Protein AF-A0A1Y3WXD3-F1 (afdb_monomer_lite)

Sequence (234 aa):
MGFSQEMSETRTSVAQLASWCLTVALHQEFGIGAGRLERLAKALRRIQEENVAAVLSQGTEAAARQREGWIQGKVEMDFPVPLLRAPRTRREKQLRMAGDEAAATAWQIYAAGVIQELRFGPDRLERLRQAGRDNYRQFNQWSSEDGLEVAMERLRRCVHAALQEEVRIVDERSSHYREDAAAMEQDLRAAQAMAHRIQASRVLAVPGISHTDAEKGEIFARCAAETANLWRHR

Foldseek 3Di:
DDLVVLLVVLLVVLLVLLLLLLLLLCCPVVVQAQVLVVQLVVQLVVLVLVLVCCCVPPNDVSSVVVLCVLLVPQEDLWQQADDPDDQDDPSSVSSNVSSRVSSSSSLSSSSSSCCVRVVDGSVVSVSSSVSSNVSSVVLVVCCVPVNNVRSVVVSVVSSCVRNVDDDPPPPPPDPVVVVVVVVVVVVVLVVVLVVLVVVLVVVCVPPPDHDDPVRNVVSVVVSVVVSCVVVVPD

pLDDT: mean 79.2, std 16.91, range [30.81, 98.62]

Secondary structure (DSSP, 8-state):
--HHHHHHHHHHHHHHHHHHHHHHHHHHHH---HHHHHHHHHHHHHHHHHHHHHHHHH-HHHHHHHHHHHHTTSS-S------SS---SHHHHHHHHHHHHHHHHHHHHHHHHHHHHH---HHHHHHHHHHHHHHHHHHHHHHHHT-HHHHHHHHHHHHHHHHT-------TT-THHHHHHHHHHHHHHHHHHHHHHHHHHHHHT-TT-PPPHHHHHHHHHHHHHHHHHTTS--

Radius of gyration: 19.93 Å; chains: 1; bounding box: 41×48×49 Å

Structure (mmCIF, N/CA/C/O backbone):
data_AF-A0A1Y3WXD3-F1
#
_entry.id   AF-A0A1Y3WXD3-F1
#
loop_
_atom_site.group_PDB
_atom_site.id
_atom_site.type_symbol
_atom_site.label_atom_id
_atom_site.label_alt_id
_atom_site.label_comp_id
_atom_site.label_asym_id
_atom_site.label_entity_id
_atom_site.label_seq_id
_atom_site.pdbx_PDB_ins_code
_atom_site.Cartn_x
_atom_site.Cartn_y
_atom_site.Cartn_z
_atom_site.occupancy
_atom_site.B_iso_or_equiv
_atom_site.auth_seq_id
_atom_site.auth_comp_id
_atom_site.auth_asym_id
_atom_site.auth_atom_id
_atom_site.pdbx_PDB_model_num
ATOM 1 N N . MET A 1 1 ? 20.037 10.650 8.612 1.00 59.19 1 MET A N 1
ATOM 2 C CA . MET A 1 1 ? 18.608 10.332 8.823 1.00 59.19 1 MET A CA 1
ATOM 3 C C . MET A 1 1 ? 18.475 9.504 10.090 1.00 59.19 1 MET A C 1
ATOM 5 O O . MET A 1 1 ? 19.307 8.629 10.310 1.00 59.19 1 MET A O 1
ATOM 9 N N . GLY A 1 2 ? 17.499 9.805 10.948 1.00 88.12 2 GLY A N 1
ATOM 10 C CA . GLY A 1 2 ? 17.241 9.017 12.160 1.00 88.12 2 GLY A CA 1
ATOM 11 C C . GLY A 1 2 ? 16.487 7.721 11.847 1.00 88.12 2 GLY A C 1
ATOM 12 O O . GLY A 1 2 ? 15.743 7.662 10.873 1.00 88.12 2 GLY A O 1
ATOM 13 N N . PHE A 1 3 ? 16.629 6.690 12.683 1.00 85.06 3 PHE A N 1
ATOM 14 C CA . PHE A 1 3 ? 15.970 5.394 12.455 1.00 85.06 3 PHE A CA 1
ATOM 15 C C . PHE A 1 3 ? 14.434 5.499 12.385 1.00 85.06 3 PHE A C 1
ATOM 17 O O . PHE A 1 3 ? 13.799 4.837 11.570 1.00 85.06 3 PHE A O 1
ATOM 24 N N . SER A 1 4 ? 13.823 6.389 13.174 1.00 80.69 4 SER A N 1
ATOM 25 C CA . SER A 1 4 ? 12.377 6.649 13.109 1.00 80.69 4 SER A CA 1
ATOM 26 C C . SER A 1 4 ? 11.930 7.229 11.766 1.00 80.69 4 SER A C 1
ATOM 28 O O . SER A 1 4 ? 10.866 6.865 11.269 1.00 80.69 4 SER A O 1
ATOM 30 N N . GLN A 1 5 ? 12.750 8.098 11.170 1.00 82.56 5 GLN A N 1
ATOM 31 C CA . GLN A 1 5 ? 12.488 8.668 9.851 1.00 82.56 5 GLN A CA 1
ATOM 32 C C . GLN A 1 5 ? 12.558 7.577 8.777 1.00 82.56 5 GLN A C 1
ATOM 34 O O . GLN A 1 5 ? 11.624 7.422 8.001 1.00 82.56 5 GLN A O 1
ATOM 39 N N . GLU A 1 6 ? 13.601 6.750 8.810 1.00 80.94 6 GLU A N 1
ATOM 40 C CA . GLU A 1 6 ? 13.773 5.629 7.880 1.00 80.94 6 GLU A CA 1
ATOM 41 C C . GLU A 1 6 ? 12.634 4.599 7.973 1.00 80.94 6 GLU A C 1
ATOM 43 O O . GLU A 1 6 ? 12.174 4.077 6.958 1.00 80.94 6 GLU A O 1
ATOM 48 N N . MET A 1 7 ? 12.128 4.313 9.179 1.00 79.81 7 MET A N 1
ATOM 49 C CA . MET A 1 7 ? 10.943 3.464 9.336 1.00 79.81 7 MET A CA 1
ATOM 50 C C . MET A 1 7 ? 9.705 4.093 8.689 1.00 79.81 7 MET A C 1
ATOM 52 O O . MET A 1 7 ? 8.913 3.381 8.078 1.00 79.81 7 MET A O 1
ATOM 56 N N . SER A 1 8 ? 9.513 5.407 8.831 1.00 76.44 8 SER A N 1
ATOM 57 C CA . SER A 1 8 ? 8.394 6.126 8.207 1.00 76.44 8 SER A CA 1
ATOM 58 C C . SER A 1 8 ? 8.483 6.097 6.677 1.00 76.44 8 SER A C 1
ATOM 60 O O . SER A 1 8 ? 7.502 5.790 5.995 1.00 76.44 8 SER A O 1
ATOM 62 N N . GLU A 1 9 ? 9.682 6.333 6.141 1.00 76.25 9 GLU A N 1
ATOM 63 C CA . GLU A 1 9 ? 9.980 6.226 4.710 1.00 76.25 9 GLU A CA 1
ATOM 64 C C . GLU A 1 9 ? 9.718 4.800 4.211 1.00 76.25 9 GLU A C 1
ATOM 66 O O . GLU A 1 9 ? 9.018 4.614 3.220 1.00 76.25 9 GLU A O 1
ATOM 71 N N . THR A 1 10 ? 10.161 3.781 4.954 1.00 79.56 10 THR A N 1
ATOM 72 C CA . THR A 1 10 ? 9.908 2.369 4.625 1.00 79.56 10 THR A CA 1
ATOM 73 C C . THR A 1 10 ? 8.415 2.059 4.570 1.00 79.56 10 THR A C 1
ATOM 75 O O . THR A 1 10 ? 7.955 1.469 3.595 1.00 79.56 10 THR A O 1
ATOM 78 N N . ARG A 1 11 ? 7.640 2.479 5.581 1.00 80.56 11 ARG A N 1
ATOM 79 C CA . ARG A 1 11 ? 6.180 2.285 5.594 1.00 80.56 11 ARG A CA 1
ATOM 80 C C . ARG A 1 11 ? 5.530 2.911 4.364 1.00 80.56 11 ARG A C 1
ATOM 82 O O . ARG A 1 11 ? 4.728 2.262 3.700 1.00 80.56 11 ARG A O 1
ATOM 89 N N . THR A 1 12 ? 5.905 4.149 4.052 1.00 76.81 12 THR A N 1
ATOM 90 C CA . THR A 1 12 ? 5.345 4.902 2.923 1.00 76.81 12 THR A CA 1
ATOM 91 C C . THR A 1 12 ? 5.676 4.229 1.593 1.00 76.81 12 THR A C 1
ATOM 93 O O . THR A 1 12 ? 4.767 3.935 0.816 1.00 76.81 12 THR A O 1
ATOM 96 N N . SER A 1 13 ? 6.951 3.914 1.357 1.00 76.50 13 SER A N 1
ATOM 97 C CA . SER A 1 13 ? 7.415 3.302 0.111 1.00 76.50 13 SER A CA 1
ATOM 98 C C . SER A 1 13 ? 6.802 1.922 -0.118 1.00 76.50 13 SER A C 1
ATOM 100 O O . SER A 1 13 ? 6.320 1.633 -1.211 1.00 76.50 13 SER A O 1
ATOM 102 N N . VAL A 1 14 ? 6.757 1.072 0.914 1.00 82.81 14 VAL A N 1
ATOM 103 C CA . VAL A 1 14 ? 6.178 -0.274 0.797 1.00 82.81 14 VAL A CA 1
ATOM 104 C C . VAL A 1 14 ? 4.665 -0.221 0.555 1.00 82.81 14 VAL A C 1
ATOM 106 O O . VAL A 1 14 ? 4.162 -0.947 -0.304 1.00 82.81 14 VAL A O 1
ATOM 109 N N . ALA A 1 15 ? 3.934 0.654 1.253 1.00 82.50 15 ALA A N 1
ATOM 110 C CA . ALA A 1 15 ? 2.494 0.819 1.043 1.00 82.50 15 ALA A CA 1
ATOM 111 C C . ALA A 1 15 ? 2.160 1.309 -0.379 1.00 82.50 15 ALA A C 1
ATOM 113 O O . ALA A 1 15 ? 1.232 0.795 -1.013 1.00 82.50 15 ALA A O 1
ATOM 114 N N . GLN A 1 16 ? 2.924 2.276 -0.900 1.00 82.69 16 GLN A N 1
ATOM 115 C CA . GLN A 1 16 ? 2.757 2.782 -2.267 1.00 82.69 16 GLN A CA 1
ATOM 116 C C . GLN A 1 16 ? 3.049 1.699 -3.303 1.00 82.69 16 GLN A C 1
ATOM 118 O O . GLN A 1 16 ? 2.229 1.458 -4.190 1.00 82.69 16 GLN A O 1
ATOM 123 N N . LEU A 1 17 ? 4.167 0.988 -3.146 1.00 83.25 17 LEU A N 1
ATOM 124 C CA . LEU A 1 17 ? 4.558 -0.080 -4.057 1.00 83.25 17 LEU A CA 1
ATOM 125 C C . LEU A 1 17 ? 3.524 -1.213 -4.089 1.00 83.25 17 LEU A C 1
ATOM 127 O O . LEU A 1 17 ? 3.127 -1.649 -5.170 1.00 83.25 17 LEU A O 1
ATOM 131 N N . ALA A 1 18 ? 3.016 -1.636 -2.927 1.00 86.62 18 ALA A N 1
ATOM 132 C CA . ALA A 1 18 ? 1.921 -2.601 -2.852 1.00 86.62 18 ALA A CA 1
ATOM 133 C C . ALA A 1 18 ? 0.667 -2.098 -3.594 1.00 86.62 18 ALA A C 1
ATOM 135 O O . ALA A 1 18 ? 0.084 -2.832 -4.392 1.00 86.62 18 ALA A O 1
ATOM 136 N N . SER A 1 19 ? 0.292 -0.829 -3.408 1.00 88.62 19 SER A N 1
ATOM 137 C CA . SER A 1 19 ? -0.871 -0.218 -4.071 1.00 88.62 19 SER A CA 1
ATOM 138 C C . SER A 1 19 ? -0.724 -0.146 -5.597 1.00 88.62 19 SER A C 1
ATOM 140 O O . SER A 1 19 ? -1.689 -0.397 -6.327 1.00 88.62 19 SER A O 1
ATOM 142 N N . TRP A 1 20 ? 0.475 0.147 -6.108 1.00 85.50 20 TRP A N 1
ATOM 143 C CA . TRP A 1 20 ? 0.750 0.124 -7.548 1.00 85.50 20 TRP A CA 1
ATOM 144 C C . TRP A 1 20 ? 0.704 -1.293 -8.107 1.00 85.50 20 TRP A C 1
ATOM 146 O O . TRP A 1 20 ? 0.047 -1.519 -9.120 1.00 85.50 20 TRP A O 1
ATOM 156 N N . CYS A 1 21 ? 1.307 -2.263 -7.416 1.00 89.56 21 CYS A N 1
ATOM 157 C CA . CYS A 1 21 ? 1.257 -3.668 -7.815 1.00 89.56 21 CYS A CA 1
ATOM 158 C C . CYS A 1 21 ? -0.187 -4.194 -7.896 1.00 89.56 21 CYS A C 1
ATOM 160 O O . CYS A 1 21 ? -0.529 -4.915 -8.835 1.00 89.56 21 CYS A O 1
ATOM 162 N N . LEU A 1 22 ? -1.047 -3.792 -6.956 1.00 92.38 22 LEU A N 1
ATOM 163 C CA . LEU A 1 22 ? -2.478 -4.113 -6.954 1.00 92.38 22 LEU A CA 1
ATOM 164 C C . LEU A 1 22 ? -3.237 -3.433 -8.101 1.00 92.38 22 LEU A C 1
ATOM 166 O O . LEU A 1 22 ? -4.091 -4.053 -8.730 1.00 92.38 22 LEU A O 1
ATOM 170 N N . THR A 1 23 ? -2.898 -2.183 -8.417 1.00 87.06 23 THR A N 1
ATOM 171 C CA . THR A 1 23 ? -3.486 -1.450 -9.552 1.00 87.06 23 THR A CA 1
ATOM 172 C C . THR A 1 23 ? -3.143 -2.104 -10.885 1.00 87.06 23 THR A C 1
ATOM 174 O O . THR A 1 23 ? -4.024 -2.312 -11.718 1.00 87.06 23 THR A O 1
ATOM 177 N N . VAL A 1 24 ? -1.879 -2.494 -11.061 1.00 83.19 24 VAL A N 1
ATOM 178 C CA . VAL A 1 24 ? -1.429 -3.240 -12.241 1.00 83.19 24 VAL A CA 1
ATOM 179 C C . VAL A 1 24 ? -2.154 -4.585 -12.332 1.00 83.19 24 VAL A C 1
ATOM 181 O O . VAL A 1 24 ? -2.669 -4.923 -13.396 1.00 83.19 24 VAL A O 1
ATOM 184 N N . ALA A 1 25 ? -2.286 -5.307 -11.214 1.00 91.38 25 ALA A N 1
ATOM 185 C CA . ALA A 1 25 ? -2.997 -6.583 -11.170 1.00 91.38 25 ALA A CA 1
ATOM 186 C C . ALA A 1 25 ? -4.481 -6.439 -11.542 1.00 91.38 25 ALA A C 1
ATOM 188 O O . ALA A 1 25 ? -4.996 -7.233 -12.324 1.00 91.38 25 ALA A O 1
ATOM 189 N N . LEU A 1 26 ? -5.178 -5.407 -11.049 1.00 85.00 26 LEU A N 1
ATOM 190 C CA . LEU A 1 26 ? -6.562 -5.136 -11.451 1.00 85.00 26 LEU A CA 1
ATOM 191 C C . LEU A 1 26 ? -6.700 -4.978 -12.966 1.00 85.00 26 LEU A C 1
ATOM 193 O O . LEU A 1 26 ? -7.660 -5.474 -13.556 1.00 85.00 26 LEU A O 1
ATOM 197 N N . HIS A 1 27 ? -5.758 -4.290 -13.597 1.00 84.50 27 HIS A N 1
ATOM 198 C CA . HIS A 1 27 ? -5.798 -4.102 -15.034 1.00 84.50 27 HIS A CA 1
ATOM 199 C C . HIS A 1 27 ? -5.482 -5.393 -15.796 1.00 84.50 27 HIS A C 1
ATOM 201 O O . HIS A 1 27 ? -6.286 -5.818 -16.622 1.00 84.50 27 HIS A O 1
ATOM 207 N N . GLN A 1 28 ? -4.353 -6.033 -15.491 1.00 82.62 28 GLN A N 1
ATOM 208 C CA . GLN A 1 28 ? -3.848 -7.182 -16.245 1.00 82.62 28 GLN A CA 1
ATOM 209 C C . GLN A 1 28 ? -4.701 -8.442 -16.053 1.00 82.62 28 GLN A C 1
ATOM 211 O O . GLN A 1 28 ? -5.042 -9.099 -17.031 1.00 82.62 28 GLN A O 1
ATOM 216 N N . GLU A 1 29 ? -5.104 -8.749 -14.818 1.00 87.25 29 GLU A N 1
ATOM 217 C CA . GLU A 1 29 ? -5.829 -9.991 -14.502 1.00 87.25 29 GLU A CA 1
ATOM 218 C C . GLU A 1 29 ? -7.344 -9.868 -14.673 1.00 87.25 29 GLU A C 1
ATOM 220 O O . GLU A 1 29 ? -8.042 -10.854 -14.914 1.00 87.25 29 GLU A O 1
ATOM 225 N N . PHE A 1 30 ? -7.894 -8.662 -14.506 1.00 82.50 30 PHE A N 1
ATOM 226 C CA . PHE A 1 30 ? -9.346 -8.462 -14.473 1.00 82.50 30 PHE A CA 1
ATOM 227 C C . PHE A 1 30 ? -9.863 -7.491 -15.536 1.00 82.50 30 PHE A C 1
ATOM 229 O O . PHE A 1 30 ? -11.070 -7.225 -15.560 1.00 82.50 30 PHE A O 1
ATOM 236 N N . GLY A 1 31 ? -8.989 -6.951 -16.390 1.00 81.94 31 GLY A N 1
ATOM 237 C CA . GLY A 1 31 ? -9.364 -6.032 -17.465 1.00 81.94 31 GLY A CA 1
ATOM 238 C C . GLY A 1 31 ? -10.014 -4.745 -16.954 1.00 81.94 31 GLY A C 1
ATOM 239 O O . GLY A 1 31 ? -10.888 -4.181 -17.616 1.00 81.94 31 GLY A O 1
ATOM 240 N N . ILE A 1 32 ? -9.675 -4.295 -15.739 1.00 80.25 32 ILE A N 1
ATOM 241 C CA . ILE A 1 32 ? -10.245 -3.062 -15.191 1.00 80.25 32 ILE A CA 1
ATOM 242 C C . ILE A 1 32 ? -9.618 -1.871 -15.924 1.00 80.25 32 ILE A C 1
ATOM 244 O O . ILE A 1 32 ? -8.429 -1.596 -15.788 1.00 80.25 32 ILE A O 1
ATOM 248 N N . GLY A 1 33 ? -10.429 -1.180 -16.726 1.00 73.62 33 GLY A N 1
ATOM 249 C CA . GLY A 1 33 ? -10.000 -0.002 -17.483 1.00 73.62 33 GLY A CA 1
ATOM 250 C C . GLY A 1 33 ? -9.945 1.290 -16.659 1.00 73.62 33 GLY A C 1
ATOM 251 O O . GLY A 1 33 ? -10.523 1.383 -15.569 1.00 73.62 33 GLY A O 1
ATOM 252 N N . ALA A 1 34 ? -9.316 2.309 -17.245 1.00 76.56 34 ALA A N 1
ATOM 253 C CA . ALA A 1 34 ? -9.019 3.616 -16.656 1.00 76.56 34 ALA A CA 1
ATOM 254 C C . ALA A 1 34 ? -10.181 4.246 -15.875 1.00 76.56 34 ALA A C 1
ATOM 256 O O . ALA A 1 34 ? -10.056 4.509 -14.683 1.00 76.56 34 ALA A O 1
ATOM 257 N N . GLY A 1 35 ? -11.358 4.405 -16.491 1.00 77.56 35 GLY A N 1
ATOM 258 C CA . GLY A 1 35 ? -12.495 5.054 -15.826 1.00 77.56 35 GLY A CA 1
ATOM 259 C C . GLY A 1 35 ? -13.004 4.311 -14.581 1.00 77.56 35 GLY A C 1
ATOM 260 O O . GLY A 1 35 ? -13.564 4.923 -13.671 1.00 77.56 35 GLY A O 1
ATOM 261 N N . ARG A 1 36 ? -12.815 2.985 -14.502 1.00 79.06 36 ARG A N 1
ATOM 262 C CA . ARG A 1 36 ? -13.129 2.200 -13.293 1.00 79.06 36 ARG A CA 1
ATOM 263 C C . ARG A 1 36 ? -12.024 2.319 -12.247 1.00 79.06 36 ARG A C 1
ATOM 265 O O . ARG A 1 36 ? -12.347 2.409 -11.066 1.00 79.06 36 ARG A O 1
ATOM 272 N N . LEU A 1 37 ? -10.760 2.351 -12.670 1.00 81.19 37 LEU A N 1
ATOM 273 C CA . LEU A 1 37 ? -9.622 2.604 -11.783 1.00 81.19 37 LEU A CA 1
ATOM 274 C C . LEU A 1 37 ? -9.674 4.011 -11.180 1.00 81.19 37 LEU A C 1
ATOM 276 O O . LEU A 1 37 ? -9.365 4.171 -10.007 1.00 81.19 37 LEU A O 1
ATOM 280 N N . GLU A 1 38 ? -10.149 5.015 -11.917 1.00 82.38 38 GLU A N 1
ATOM 281 C CA . GLU A 1 38 ? -10.311 6.379 -11.405 1.00 82.38 38 GLU A CA 1
ATOM 282 C C . GLU A 1 38 ? -11.394 6.458 -10.316 1.00 82.38 38 GLU A C 1
ATOM 284 O O . GLU A 1 38 ? -11.204 7.095 -9.275 1.00 82.38 38 GLU A O 1
ATOM 289 N N . ARG A 1 39 ? -12.530 5.769 -10.512 1.00 81.25 39 ARG A N 1
ATOM 290 C CA . ARG A 1 39 ? -13.566 5.644 -9.471 1.00 81.25 39 ARG A CA 1
ATOM 291 C C . ARG A 1 39 ? -13.046 4.897 -8.250 1.00 81.25 39 ARG A C 1
ATOM 293 O O . ARG A 1 39 ? -13.255 5.357 -7.130 1.00 81.25 39 ARG A O 1
ATOM 300 N N . LEU A 1 40 ? -12.303 3.812 -8.469 1.00 85.38 40 LEU A N 1
ATOM 301 C CA . LEU A 1 40 ? -11.626 3.104 -7.391 1.00 85.38 40 LEU A CA 1
ATOM 302 C C . LEU A 1 40 ? -10.658 4.031 -6.648 1.00 85.38 40 LEU A C 1
ATOM 304 O O . LEU A 1 40 ? -10.729 4.099 -5.431 1.00 85.38 40 LEU A O 1
ATOM 308 N N . ALA A 1 41 ? -9.825 4.809 -7.339 1.00 83.25 41 ALA A N 1
ATOM 309 C CA . ALA A 1 41 ? -8.897 5.748 -6.711 1.00 83.25 41 ALA A CA 1
ATOM 310 C C . ALA A 1 41 ? -9.621 6.791 -5.840 1.00 83.25 41 ALA A C 1
ATOM 312 O O . ALA A 1 41 ? -9.156 7.109 -4.744 1.00 83.25 41 ALA A O 1
ATOM 313 N N . LYS A 1 42 ? -10.788 7.288 -6.277 1.00 84.19 42 LYS A N 1
ATOM 314 C CA . LYS A 1 42 ? -11.646 8.170 -5.463 1.00 84.19 42 LYS A CA 1
ATOM 315 C C . LYS A 1 42 ? -12.145 7.463 -4.198 1.00 84.19 42 LYS A C 1
ATOM 317 O O . LYS A 1 42 ? -12.065 8.045 -3.118 1.00 84.19 42 LYS A O 1
ATOM 322 N N . ALA A 1 43 ? -12.602 6.217 -4.308 1.00 89.31 43 ALA A N 1
ATOM 323 C CA . ALA A 1 43 ? -13.029 5.435 -3.148 1.00 89.31 43 ALA A CA 1
ATOM 324 C C . ALA A 1 43 ? -11.870 5.106 -2.198 1.00 89.31 43 ALA A C 1
ATOM 326 O O . ALA A 1 43 ? -12.025 5.243 -0.990 1.00 89.31 43 ALA A O 1
ATOM 327 N N . LEU A 1 44 ? -10.697 4.747 -2.725 1.00 89.75 44 LEU A N 1
ATOM 328 C CA . LEU A 1 44 ? -9.497 4.484 -1.930 1.00 89.75 44 LEU A CA 1
ATOM 329 C C . LEU A 1 44 ? -9.073 5.716 -1.131 1.00 89.75 44 LEU A C 1
ATOM 331 O O . LEU A 1 44 ? -8.750 5.577 0.043 1.00 89.75 44 LEU A O 1
ATOM 335 N N . ARG A 1 45 ? -9.141 6.920 -1.719 1.00 88.69 45 ARG A N 1
ATOM 336 C CA . ARG A 1 45 ? -8.892 8.171 -0.984 1.00 88.69 45 ARG A CA 1
ATOM 337 C C . ARG A 1 45 ? -9.871 8.358 0.172 1.00 88.69 45 ARG A C 1
ATOM 339 O O . ARG A 1 45 ? -9.428 8.578 1.293 1.00 88.69 45 ARG A O 1
ATOM 346 N N . ARG A 1 46 ? -11.177 8.186 -0.068 1.00 94.31 46 ARG A N 1
ATOM 347 C CA . ARG A 1 46 ? -12.200 8.272 0.990 1.00 94.31 46 ARG A CA 1
ATOM 348 C C . ARG A 1 46 ? -11.937 7.268 2.120 1.00 94.31 46 ARG A C 1
ATOM 350 O O . ARG A 1 46 ? -11.918 7.644 3.285 1.00 94.31 46 ARG A O 1
ATOM 357 N N . ILE A 1 47 ? -11.697 6.003 1.781 1.00 92.31 47 ILE A N 1
ATOM 358 C CA . ILE A 1 47 ? -11.451 4.933 2.760 1.00 92.31 47 ILE A CA 1
ATOM 359 C C . ILE A 1 47 ? -10.147 5.189 3.533 1.00 92.31 47 ILE A C 1
ATOM 361 O O . ILE A 1 47 ? -10.092 4.984 4.744 1.00 92.31 47 ILE A O 1
ATOM 365 N N . GLN A 1 48 ? -9.103 5.685 2.864 1.00 90.75 48 GLN A N 1
ATOM 366 C CA . GLN A 1 48 ? -7.857 6.090 3.512 1.00 90.75 48 GLN A CA 1
ATOM 367 C C . GLN A 1 48 ? -8.088 7.232 4.508 1.00 90.75 48 GLN A C 1
ATOM 369 O O . GLN A 1 48 ? -7.573 7.171 5.623 1.00 90.75 48 GLN A O 1
ATOM 374 N N . GLU A 1 49 ? -8.862 8.254 4.137 1.00 90.81 49 GLU A N 1
ATOM 375 C CA . GLU A 1 49 ? -9.222 9.365 5.026 1.00 90.81 49 GLU A CA 1
ATOM 376 C C . GLU A 1 49 ? -10.015 8.883 6.246 1.00 90.81 49 GLU A C 1
ATOM 378 O O . GLU A 1 49 ? -9.727 9.306 7.366 1.00 90.81 49 GLU A O 1
ATOM 383 N N . GLU A 1 50 ? -10.970 7.969 6.055 1.00 90.12 50 GLU A N 1
ATOM 384 C CA . GLU A 1 50 ? -11.722 7.340 7.147 1.00 90.12 50 GLU A CA 1
ATOM 385 C C . GLU A 1 50 ? -10.804 6.538 8.080 1.00 90.12 50 GLU A C 1
ATOM 387 O O . GLU A 1 50 ? -10.889 6.687 9.299 1.00 90.12 50 GLU A O 1
ATOM 392 N N . ASN A 1 51 ? -9.878 5.750 7.523 1.00 89.62 51 ASN A N 1
ATOM 393 C CA . ASN A 1 51 ? -8.913 4.973 8.300 1.00 89.62 51 ASN A CA 1
ATOM 394 C C . ASN A 1 51 ? -7.971 5.883 9.103 1.00 89.62 51 ASN A C 1
ATOM 396 O O . ASN A 1 51 ? -7.742 5.648 10.288 1.00 89.62 51 ASN A O 1
ATOM 400 N N . VAL A 1 52 ? -7.434 6.938 8.483 1.00 85.62 52 VAL A N 1
ATOM 401 C CA . VAL A 1 52 ? -6.569 7.915 9.166 1.00 85.62 52 VAL A CA 1
ATOM 402 C C . VAL A 1 52 ? -7.339 8.633 10.271 1.00 85.62 52 VAL A C 1
ATOM 404 O O . VAL A 1 52 ? -6.823 8.778 11.379 1.00 85.62 52 VAL A O 1
ATOM 407 N N . ALA A 1 53 ? -8.587 9.030 10.015 1.00 85.38 53 ALA A N 1
ATOM 408 C CA . ALA A 1 53 ? -9.435 9.639 11.032 1.00 85.38 53 ALA A CA 1
ATOM 409 C C . ALA A 1 53 ? -9.668 8.694 12.222 1.00 85.38 53 ALA A C 1
ATOM 411 O O . ALA A 1 53 ? -9.587 9.137 13.368 1.00 85.38 53 ALA A O 1
ATOM 412 N N . ALA A 1 54 ? -9.899 7.400 11.983 1.00 83.38 54 ALA A N 1
ATOM 413 C CA . ALA A 1 54 ? -10.042 6.411 13.050 1.00 83.38 54 ALA A CA 1
ATOM 414 C C . ALA A 1 54 ? -8.746 6.222 13.850 1.00 83.38 54 ALA A C 1
ATOM 416 O O . ALA A 1 54 ? -8.795 6.223 15.078 1.00 83.38 54 ALA A O 1
ATOM 417 N N . VAL A 1 55 ? -7.585 6.159 13.185 1.00 84.19 55 VAL A N 1
ATOM 418 C CA . VAL A 1 55 ? -6.282 6.090 13.871 1.00 84.19 55 V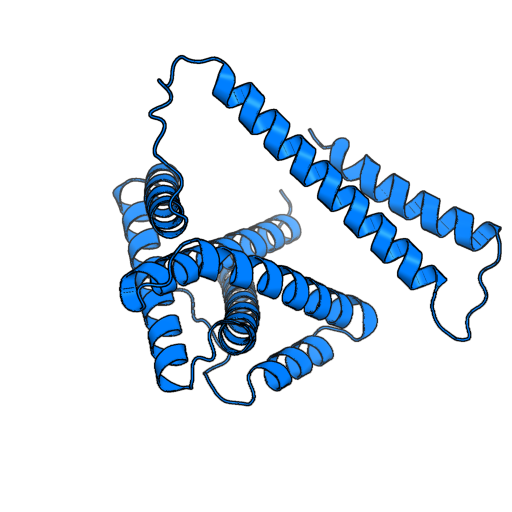AL A CA 1
ATOM 419 C C . VAL A 1 55 ? -6.088 7.290 14.800 1.00 84.19 55 VAL A C 1
ATOM 421 O O . VAL A 1 55 ? -5.708 7.110 15.954 1.00 84.19 55 VAL A O 1
ATOM 424 N N . LEU A 1 56 ? -6.371 8.503 14.318 1.00 84.56 56 LEU A N 1
ATOM 425 C CA . LEU A 1 56 ? -6.150 9.736 15.079 1.00 84.56 56 LEU A CA 1
ATOM 426 C C . LEU A 1 56 ? -7.165 9.950 16.209 1.00 84.56 56 LEU A C 1
ATOM 428 O O . LEU A 1 56 ? -6.813 10.527 17.233 1.00 84.56 56 LEU A O 1
ATOM 432 N N . SER A 1 57 ? -8.416 9.520 16.026 1.00 83.94 57 SER A N 1
ATOM 433 C CA . SER A 1 57 ? -9.493 9.760 16.999 1.00 83.94 57 SER A CA 1
ATOM 434 C C . SER A 1 57 ? -9.682 8.630 18.010 1.00 83.94 57 SER A C 1
ATOM 436 O O . SER A 1 57 ? -10.074 8.894 19.142 1.00 83.94 57 SER A O 1
ATOM 438 N N . GLN A 1 58 ? -9.432 7.381 17.611 1.00 85.38 58 GLN A N 1
ATOM 439 C CA . GLN A 1 58 ? -9.778 6.182 18.385 1.00 85.38 58 GLN A CA 1
ATOM 440 C C . GLN A 1 58 ? -8.608 5.193 18.534 1.00 85.38 58 GLN A C 1
ATOM 442 O O . GLN A 1 58 ? -8.737 4.193 19.239 1.00 85.38 58 GLN A O 1
ATOM 447 N N . GLY A 1 59 ? -7.466 5.454 17.891 1.00 87.00 59 GLY A N 1
ATOM 448 C CA . GLY A 1 59 ? -6.274 4.611 17.958 1.00 87.00 59 GLY A CA 1
ATOM 449 C C . GLY A 1 59 ? -6.205 3.519 16.884 1.00 87.00 59 GLY A C 1
ATOM 450 O O . GLY A 1 59 ? -7.134 3.281 16.108 1.00 87.00 59 GLY A O 1
ATOM 451 N N . THR A 1 60 ? -5.059 2.837 16.828 1.00 88.81 60 THR A N 1
ATOM 452 C CA . THR A 1 60 ? -4.735 1.853 15.781 1.00 88.81 60 THR A CA 1
ATOM 453 C C . THR A 1 60 ? -5.618 0.605 15.818 1.00 88.81 60 THR A C 1
ATOM 455 O O . THR A 1 60 ? -5.984 0.096 14.759 1.00 88.81 60 THR A O 1
ATOM 458 N N . GLU A 1 61 ? -6.018 0.140 17.004 1.00 94.06 61 GLU A N 1
ATOM 459 C CA . GLU A 1 61 ? -6.913 -1.016 17.161 1.00 94.06 61 GLU A CA 1
ATOM 460 C C . GLU A 1 61 ? -8.322 -0.740 16.626 1.00 94.06 61 GLU A C 1
ATOM 462 O O . GLU A 1 61 ? -8.928 -1.593 15.979 1.00 94.06 61 GLU A O 1
ATOM 467 N N . ALA A 1 62 ? -8.851 0.465 16.859 1.00 89.50 62 ALA A N 1
ATOM 468 C CA . ALA A 1 62 ? -10.154 0.860 16.337 1.00 89.50 62 ALA A CA 1
ATOM 469 C C . ALA A 1 62 ? -10.137 0.935 14.805 1.00 89.50 62 ALA A C 1
ATOM 471 O O . ALA A 1 62 ? -11.042 0.412 14.156 1.00 89.50 62 ALA A O 1
ATOM 472 N N . ALA A 1 63 ? -9.070 1.494 14.226 1.00 92.88 63 ALA A N 1
ATOM 473 C CA . ALA A 1 63 ? -8.872 1.498 12.781 1.00 92.88 63 ALA A CA 1
ATOM 474 C C . ALA A 1 63 ? -8.734 0.074 12.208 1.00 92.88 63 ALA A C 1
ATOM 476 O O . ALA A 1 63 ? -9.270 -0.213 11.141 1.00 92.88 63 ALA A O 1
ATOM 477 N N . ALA A 1 64 ? -8.067 -0.845 12.916 1.00 96.38 64 ALA A N 1
ATOM 478 C CA . ALA A 1 64 ? -7.982 -2.247 12.503 1.00 96.38 64 ALA A CA 1
ATOM 479 C C . ALA A 1 64 ? -9.364 -2.924 12.473 1.00 96.38 64 ALA A C 1
ATOM 481 O O . ALA A 1 64 ? -9.723 -3.517 11.456 1.00 96.38 64 ALA A O 1
ATOM 482 N N . ARG A 1 65 ? -10.178 -2.750 13.526 1.00 97.38 65 ARG A N 1
ATOM 483 C CA . ARG A 1 65 ? -11.569 -3.245 13.562 1.00 97.38 65 ARG A CA 1
ATOM 484 C C . ARG A 1 65 ? -12.433 -2.639 12.458 1.00 97.38 65 ARG A C 1
ATOM 486 O O . ARG A 1 65 ? -13.265 -3.326 11.875 1.00 97.38 65 ARG A O 1
ATOM 493 N N . GLN A 1 66 ? -12.235 -1.360 12.146 1.00 97.12 66 GLN A N 1
ATOM 494 C CA . GLN A 1 66 ? -12.936 -0.702 11.047 1.00 97.12 66 GLN A CA 1
ATOM 495 C C . GLN A 1 66 ? -12.588 -1.346 9.697 1.00 97.12 66 GLN A C 1
ATOM 497 O O . GLN A 1 66 ? -13.491 -1.665 8.923 1.00 97.12 66 GLN A O 1
ATOM 502 N N . ARG A 1 67 ? -11.297 -1.598 9.435 1.00 98.00 67 ARG A N 1
ATOM 503 C CA . ARG A 1 67 ? -10.847 -2.282 8.212 1.00 98.00 67 ARG A CA 1
ATOM 504 C C . ARG A 1 67 ? -11.392 -3.705 8.113 1.00 98.00 67 ARG A C 1
ATOM 506 O O . ARG A 1 67 ? -11.859 -4.102 7.047 1.00 98.00 67 ARG A O 1
ATOM 513 N N . GLU A 1 68 ? -11.405 -4.443 9.218 1.00 97.81 68 GLU A N 1
ATOM 514 C CA . GLU A 1 68 ? -12.033 -5.765 9.293 1.00 97.81 68 GLU A CA 1
ATOM 515 C C . GLU A 1 68 ? -13.537 -5.695 8.987 1.00 97.81 68 GLU A C 1
ATOM 517 O O . GLU A 1 68 ? -14.045 -6.477 8.185 1.00 97.81 68 GLU A O 1
ATOM 522 N N . GLY A 1 69 ? -14.236 -4.695 9.530 1.00 97.88 69 GLY A N 1
ATOM 523 C CA . GLY A 1 69 ? -15.651 -4.442 9.258 1.00 97.88 69 GLY A CA 1
ATOM 524 C C . GLY A 1 69 ? -15.959 -4.074 7.802 1.00 97.88 69 GLY A C 1
ATOM 525 O O . GLY A 1 69 ? -17.041 -4.398 7.313 1.00 97.88 69 GLY A O 1
ATOM 526 N N . TRP A 1 70 ? -15.028 -3.441 7.080 1.00 98.00 70 TRP A N 1
ATOM 527 C CA . TRP A 1 70 ? -15.169 -3.187 5.640 1.00 98.00 70 TRP A CA 1
ATOM 528 C C . TRP A 1 70 ? -14.996 -4.452 4.794 1.00 98.00 70 TRP A C 1
ATOM 530 O O . TRP A 1 70 ? -15.667 -4.606 3.771 1.00 98.00 70 TRP A O 1
ATOM 540 N N . ILE A 1 71 ? -14.093 -5.344 5.205 1.00 98.06 71 ILE A N 1
ATOM 541 C CA . ILE A 1 71 ? -13.746 -6.563 4.461 1.00 98.06 71 ILE A CA 1
ATOM 542 C C . ILE A 1 71 ? -14.701 -7.715 4.782 1.00 98.06 71 ILE A C 1
ATOM 544 O O . ILE A 1 71 ? -15.002 -8.518 3.897 1.00 98.06 71 ILE A O 1
ATOM 548 N N . GLN A 1 72 ? -15.222 -7.774 6.010 1.00 96.56 72 GLN A N 1
ATOM 549 C CA . GLN A 1 72 ? -16.216 -8.750 6.470 1.00 96.56 72 GLN A CA 1
ATOM 550 C C . GLN A 1 72 ? -15.778 -10.203 6.229 1.00 96.56 72 GLN A C 1
ATOM 552 O O . GLN A 1 72 ? -16.559 -11.024 5.754 1.00 96.56 72 GLN A O 1
ATOM 557 N N . GLY A 1 73 ? -14.499 -10.502 6.480 1.00 96.69 73 GLY A N 1
ATOM 558 C CA . GLY A 1 73 ? -13.936 -11.847 6.315 1.00 96.69 73 GLY A CA 1
ATOM 559 C C . GLY A 1 73 ? -13.880 -12.360 4.871 1.00 96.69 73 GLY A C 1
ATOM 560 O O . GLY A 1 73 ? -13.662 -13.548 4.659 1.00 96.69 73 GLY A O 1
ATOM 561 N N . LYS A 1 74 ? -14.079 -11.503 3.858 1.00 96.69 74 LYS A N 1
ATOM 562 C CA . LYS A 1 74 ? -14.060 -11.932 2.448 1.00 96.69 74 LYS A CA 1
ATOM 563 C C . LYS A 1 74 ? -12.674 -12.308 1.935 1.00 96.69 74 LYS A C 1
ATOM 565 O O . LYS A 1 74 ? -12.589 -12.968 0.907 1.00 96.69 74 LYS A O 1
ATOM 570 N N . VAL A 1 75 ? -11.607 -11.840 2.573 1.00 97.56 75 VAL A N 1
ATOM 571 C CA . VAL A 1 75 ? -10.233 -12.132 2.165 1.00 97.56 75 VAL A CA 1
ATOM 572 C C . VAL A 1 75 ? -9.289 -12.008 3.353 1.00 97.56 75 VAL A C 1
ATOM 574 O O . VAL A 1 75 ? -9.594 -11.302 4.314 1.00 97.56 75 VAL A O 1
ATOM 577 N N . GLU A 1 76 ? -8.144 -12.679 3.260 1.00 97.44 76 GLU A N 1
ATOM 578 C CA . GLU A 1 76 ? -7.052 -12.556 4.221 1.00 97.44 76 GLU A CA 1
ATOM 579 C C . GLU A 1 76 ? -6.595 -11.102 4.370 1.00 97.44 76 GLU A C 1
ATOM 581 O O . GLU A 1 76 ? -6.412 -10.380 3.384 1.00 97.44 76 GLU A O 1
ATOM 586 N N . MET A 1 77 ? -6.389 -10.685 5.618 1.00 97.00 77 MET A N 1
ATOM 587 C CA . MET A 1 77 ? -6.062 -9.301 5.974 1.00 97.00 77 MET A CA 1
ATOM 588 C C . MET A 1 77 ? -4.585 -8.972 5.749 1.00 97.00 77 MET A C 1
ATOM 590 O O . MET A 1 77 ? -4.226 -7.808 5.553 1.00 97.00 77 MET A O 1
ATOM 594 N N . ASP A 1 78 ? -3.721 -9.981 5.771 1.00 96.31 78 ASP A N 1
ATOM 595 C CA . ASP A 1 78 ? -2.287 -9.789 5.614 1.00 96.31 78 ASP A CA 1
ATOM 596 C C . ASP A 1 78 ? -1.897 -9.540 4.157 1.00 96.31 78 ASP A C 1
ATOM 598 O O . ASP A 1 78 ? -2.554 -9.983 3.215 1.00 96.31 78 ASP A O 1
ATOM 602 N N . PHE A 1 79 ? -0.755 -8.887 3.959 1.00 95.69 79 PHE A N 1
ATOM 603 C CA . PHE A 1 79 ? -0.087 -8.809 2.664 1.00 95.69 79 PHE A CA 1
ATOM 604 C C . PHE A 1 79 ? 1.411 -9.044 2.866 1.00 95.69 79 PHE A C 1
ATOM 606 O O . PHE A 1 79 ? 2.180 -8.096 3.017 1.00 95.69 79 PHE A O 1
ATOM 613 N N . PRO A 1 80 ? 1.854 -10.312 2.923 1.00 90.44 80 PRO A N 1
ATOM 614 C CA . PRO A 1 80 ? 3.257 -10.614 3.154 1.00 90.44 80 PRO A CA 1
ATOM 615 C C . PRO A 1 80 ? 4.073 -10.201 1.929 1.00 90.44 80 PRO A C 1
ATOM 617 O O . PRO A 1 80 ? 3.994 -10.835 0.864 1.00 90.44 80 PRO A O 1
ATOM 620 N N . VAL A 1 81 ? 4.864 -9.139 2.099 1.00 89.75 81 VAL A N 1
ATOM 621 C CA . VAL A 1 81 ? 5.676 -8.549 1.035 1.00 89.75 81 VAL A CA 1
ATOM 622 C C . VAL A 1 81 ? 6.743 -9.556 0.607 1.00 89.75 81 VAL A C 1
ATOM 624 O O . VAL A 1 81 ? 7.444 -10.097 1.466 1.00 89.75 81 VAL A O 1
ATOM 627 N N . PRO A 1 82 ? 6.920 -9.847 -0.686 1.00 91.19 82 PRO A N 1
ATOM 628 C CA . PRO A 1 82 ? 7.965 -10.765 -1.122 1.00 91.19 82 PRO A CA 1
ATOM 629 C C . PRO A 1 82 ? 9.379 -10.271 -0.780 1.00 91.19 82 PRO A C 1
ATOM 631 O O . PRO A 1 82 ? 9.657 -9.074 -0.823 1.00 91.19 82 PRO A O 1
ATOM 634 N N . LEU A 1 83 ? 10.282 -11.199 -0.453 1.00 82.81 83 LEU A N 1
ATOM 635 C CA . LEU A 1 83 ? 11.683 -10.922 -0.119 1.00 82.81 83 LEU A CA 1
ATOM 636 C C . LEU A 1 83 ? 12.617 -11.464 -1.201 1.00 82.81 83 LEU A C 1
ATOM 638 O O . LEU A 1 83 ? 12.440 -12.593 -1.645 1.00 82.81 83 LEU A O 1
ATOM 642 N N . LEU A 1 84 ? 13.656 -10.698 -1.540 1.00 78.75 84 LEU A N 1
ATOM 643 C CA . LEU A 1 84 ? 14.8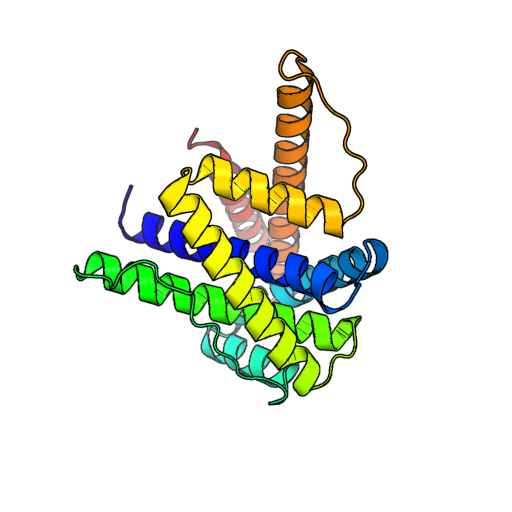09 -11.205 -2.299 1.00 78.75 84 LEU A CA 1
ATOM 644 C C . LEU A 1 84 ? 15.787 -11.966 -1.402 1.00 78.75 84 LEU A C 1
ATOM 646 O O . LEU A 1 84 ? 16.382 -12.959 -1.805 1.00 78.75 84 LEU A O 1
ATOM 650 N N . ARG A 1 85 ? 15.960 -11.491 -0.163 1.00 86.06 85 ARG A N 1
ATOM 651 C CA . ARG A 1 85 ? 16.800 -12.130 0.850 1.00 86.06 85 ARG A CA 1
ATOM 652 C C . ARG A 1 85 ? 16.213 -11.962 2.242 1.00 86.06 85 ARG A C 1
ATOM 654 O O . ARG A 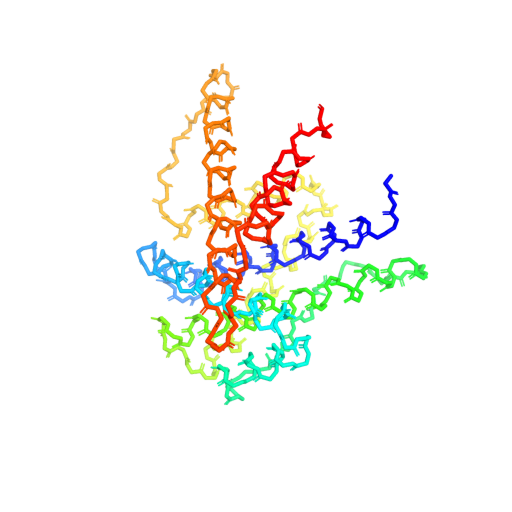1 85 ? 15.520 -10.986 2.522 1.00 86.06 85 ARG A O 1
ATOM 661 N N . ALA A 1 86 ? 16.559 -12.885 3.132 1.00 88.00 86 ALA A N 1
ATOM 662 C CA . ALA A 1 86 ? 16.183 -12.789 4.534 1.00 88.00 86 ALA A CA 1
ATOM 663 C C . ALA A 1 86 ? 16.883 -11.598 5.233 1.00 88.00 86 ALA A C 1
ATOM 665 O O . ALA A 1 86 ? 18.072 -11.347 4.974 1.00 88.00 86 ALA A O 1
ATOM 666 N N . PRO A 1 87 ? 16.183 -10.881 6.137 1.00 89.56 87 PRO A N 1
ATOM 667 C CA . PRO A 1 87 ? 16.786 -9.842 6.964 1.00 89.56 87 PRO A CA 1
ATOM 668 C C . PRO A 1 87 ? 17.741 -10.462 7.993 1.00 89.56 87 PRO A C 1
ATOM 670 O O . PRO A 1 87 ? 17.382 -11.386 8.727 1.00 89.56 87 PRO A O 1
ATOM 673 N N . ARG A 1 88 ? 18.969 -9.946 8.065 1.00 93.12 88 ARG A N 1
ATOM 674 C CA . ARG A 1 88 ? 20.045 -10.477 8.917 1.00 93.12 88 ARG A CA 1
ATOM 675 C C . ARG A 1 88 ? 20.208 -9.685 10.207 1.00 93.12 88 ARG A C 1
ATOM 677 O O . ARG A 1 88 ? 20.412 -10.270 11.267 1.00 93.12 88 ARG A O 1
ATOM 684 N N . THR A 1 89 ? 20.089 -8.362 10.136 1.00 94.88 89 THR A N 1
ATOM 685 C CA . THR A 1 89 ? 20.308 -7.482 11.293 1.00 94.88 89 THR A CA 1
ATOM 686 C C . THR A 1 89 ? 19.002 -7.167 12.022 1.00 94.88 89 THR A C 1
ATOM 688 O O . THR A 1 89 ? 17.916 -7.234 11.446 1.00 94.88 89 THR A O 1
ATOM 691 N N . ARG A 1 90 ? 19.085 -6.782 13.304 1.00 94.62 90 ARG A N 1
ATOM 692 C CA . ARG A 1 90 ? 17.918 -6.304 14.072 1.00 94.62 90 ARG A CA 1
ATOM 693 C C . ARG A 1 90 ? 17.224 -5.132 13.370 1.00 94.62 90 ARG A C 1
ATOM 695 O O . ARG A 1 90 ? 16.000 -5.104 13.306 1.00 94.62 90 ARG A O 1
ATOM 702 N N . ARG A 1 91 ? 18.014 -4.213 12.810 1.00 93.75 91 ARG A N 1
ATOM 703 C CA . ARG A 1 91 ? 17.534 -3.057 12.048 1.00 93.75 91 ARG A CA 1
ATOM 704 C C . ARG A 1 91 ? 16.750 -3.488 10.807 1.00 93.75 91 ARG A C 1
ATOM 706 O O . ARG A 1 91 ? 15.618 -3.056 10.636 1.00 93.75 91 ARG A O 1
ATOM 713 N N . GLU A 1 92 ? 17.299 -4.402 10.001 1.00 92.31 92 GLU A N 1
ATOM 714 C CA . GLU A 1 92 ? 16.607 -4.958 8.825 1.00 92.31 92 GLU A CA 1
ATOM 715 C C . GLU A 1 92 ? 15.292 -5.650 9.210 1.00 92.31 92 GLU A C 1
ATOM 717 O O . GLU A 1 92 ? 14.286 -5.485 8.526 1.00 92.31 92 GLU A O 1
ATOM 722 N N . LYS A 1 93 ? 15.273 -6.388 10.327 1.00 94.19 93 LYS A N 1
ATOM 723 C CA . LYS A 1 93 ? 14.055 -7.037 10.836 1.00 94.19 93 LYS A CA 1
ATOM 724 C C . LYS A 1 93 ? 12.985 -6.020 11.243 1.00 94.19 93 LYS A C 1
ATOM 726 O O . LYS A 1 93 ? 11.818 -6.221 10.932 1.00 94.19 93 LYS A O 1
ATOM 731 N N . GLN A 1 94 ? 13.363 -4.921 11.894 1.00 93.94 94 GLN A N 1
ATOM 732 C CA . GLN A 1 94 ? 12.418 -3.868 12.285 1.00 93.94 94 GLN A CA 1
ATOM 733 C C . GLN A 1 94 ? 11.852 -3.111 11.078 1.00 93.94 94 GLN A C 1
ATOM 735 O O . GLN A 1 94 ? 10.647 -2.880 11.019 1.00 93.94 94 GLN A O 1
ATOM 740 N N . LEU A 1 95 ? 12.694 -2.784 10.092 1.00 89.19 95 LEU A N 1
ATOM 741 C CA . LEU A 1 95 ? 12.244 -2.186 8.830 1.00 89.19 95 LEU A CA 1
ATOM 742 C C . LEU A 1 95 ? 11.293 -3.128 8.089 1.00 89.19 95 LEU A C 1
ATOM 744 O O . LEU A 1 95 ? 10.265 -2.697 7.576 1.00 89.19 95 LEU A O 1
ATOM 748 N N . ARG A 1 96 ? 11.594 -4.431 8.102 1.00 90.81 96 ARG A N 1
ATOM 749 C CA . ARG A 1 96 ? 10.726 -5.455 7.529 1.00 90.81 96 ARG A CA 1
ATOM 750 C C . ARG A 1 96 ? 9.355 -5.493 8.202 1.00 90.81 96 ARG A C 1
ATOM 752 O O . ARG A 1 96 ? 8.356 -5.448 7.497 1.00 90.81 96 ARG A O 1
ATOM 759 N N . MET A 1 97 ? 9.305 -5.556 9.531 1.00 92.88 97 MET A N 1
ATOM 760 C CA . MET A 1 97 ? 8.036 -5.564 10.268 1.00 92.88 97 MET A CA 1
ATOM 761 C C . MET A 1 97 ? 7.205 -4.313 9.964 1.00 92.88 97 MET A C 1
ATOM 763 O O . MET A 1 97 ? 6.016 -4.424 9.690 1.00 92.88 97 MET A O 1
ATOM 767 N N . ALA A 1 98 ? 7.844 -3.139 9.942 1.00 90.00 98 ALA A N 1
ATOM 768 C CA . ALA A 1 98 ? 7.179 -1.887 9.595 1.00 90.00 98 ALA A CA 1
ATOM 769 C C . ALA A 1 98 ? 6.643 -1.895 8.150 1.00 90.00 98 ALA A C 1
ATOM 771 O O . ALA A 1 98 ? 5.531 -1.436 7.903 1.00 90.00 98 ALA A O 1
ATOM 772 N N . GLY A 1 99 ? 7.417 -2.430 7.202 1.00 88.44 99 GLY A N 1
ATOM 773 C CA . GLY A 1 99 ? 6.994 -2.586 5.812 1.00 88.44 99 GLY A CA 1
ATOM 774 C C . GLY A 1 99 ? 5.813 -3.546 5.653 1.00 88.44 99 GLY A C 1
ATOM 775 O O . GLY A 1 99 ? 4.841 -3.194 4.994 1.00 88.44 99 GLY A O 1
ATOM 776 N N . ASP A 1 100 ? 5.857 -4.722 6.284 1.00 93.94 100 ASP A N 1
ATOM 777 C CA . ASP A 1 100 ? 4.768 -5.709 6.221 1.00 93.94 100 ASP A CA 1
ATOM 778 C C . ASP A 1 100 ? 3.464 -5.160 6.819 1.00 93.94 100 ASP A C 1
ATOM 780 O O . ASP A 1 100 ? 2.401 -5.312 6.221 1.00 93.94 100 ASP A O 1
ATOM 784 N N . GLU A 1 101 ? 3.542 -4.455 7.951 1.00 94.69 101 GLU A N 1
ATOM 785 C CA . GLU A 1 101 ? 2.388 -3.789 8.570 1.00 94.69 101 GLU A CA 1
ATOM 786 C C . GLU A 1 101 ? 1.777 -2.724 7.640 1.00 94.69 101 GLU A C 1
ATOM 788 O O . GLU A 1 101 ? 0.552 -2.630 7.484 1.00 94.69 101 GLU A O 1
ATOM 793 N N . ALA A 1 102 ? 2.629 -1.938 6.977 1.00 91.06 102 ALA A N 1
ATOM 794 C CA . ALA A 1 102 ? 2.194 -0.922 6.028 1.00 91.06 102 ALA A CA 1
ATOM 795 C C . ALA A 1 102 ? 1.568 -1.536 4.767 1.00 91.06 102 ALA A C 1
ATOM 797 O O . ALA A 1 102 ? 0.527 -1.063 4.309 1.00 91.06 102 ALA A O 1
ATOM 798 N N . ALA A 1 103 ? 2.152 -2.614 4.236 1.00 93.81 103 ALA A N 1
ATOM 799 C CA . ALA A 1 103 ? 1.609 -3.336 3.090 1.00 93.81 103 ALA A CA 1
ATOM 800 C C . ALA A 1 103 ? 0.258 -3.984 3.407 1.00 93.81 103 ALA A C 1
ATOM 802 O O . ALA A 1 103 ? -0.662 -3.898 2.597 1.00 93.81 103 ALA A O 1
ATOM 803 N N . ALA A 1 104 ? 0.118 -4.593 4.589 1.00 97.75 104 ALA A N 1
ATOM 804 C CA . ALA A 1 104 ? -1.142 -5.171 5.047 1.00 97.75 104 ALA A CA 1
ATOM 805 C C . ALA A 1 104 ? -2.227 -4.094 5.173 1.00 97.75 104 ALA A C 1
ATOM 807 O O . ALA A 1 104 ? -3.332 -4.262 4.663 1.00 97.75 104 ALA A O 1
ATOM 808 N N . THR A 1 105 ? -1.902 -2.939 5.761 1.00 96.69 105 THR A N 1
ATOM 809 C CA . THR A 1 105 ? -2.845 -1.813 5.851 1.00 96.69 105 THR A CA 1
ATOM 810 C C . THR A 1 105 ? -3.251 -1.304 4.465 1.00 96.69 105 THR A C 1
ATOM 812 O O . THR A 1 105 ? -4.441 -1.110 4.210 1.00 96.69 105 THR A O 1
ATOM 815 N N . ALA A 1 106 ? -2.287 -1.136 3.551 1.00 94.75 106 ALA A N 1
ATOM 816 C CA . ALA A 1 106 ? -2.553 -0.727 2.174 1.00 94.75 106 ALA A CA 1
ATOM 817 C C . ALA A 1 106 ? -3.464 -1.732 1.457 1.00 94.75 106 ALA A C 1
ATOM 819 O O . ALA A 1 106 ? -4.461 -1.332 0.861 1.00 94.75 106 ALA A O 1
ATOM 820 N N . TRP A 1 107 ? -3.178 -3.031 1.578 1.00 98.44 107 TRP A N 1
ATOM 821 C CA . TRP A 1 107 ? -4.013 -4.100 1.037 1.00 98.44 107 TRP A CA 1
ATOM 822 C C . TRP A 1 107 ? -5.436 -4.064 1.593 1.00 98.44 107 TRP A C 1
ATOM 824 O O . TRP A 1 107 ? -6.381 -4.151 0.819 1.00 98.44 107 TRP A O 1
ATOM 834 N N . GLN A 1 108 ? -5.612 -3.881 2.900 1.00 98.62 108 GLN A N 1
ATOM 835 C CA . GLN A 1 108 ? -6.937 -3.860 3.519 1.00 98.62 108 GLN A CA 1
ATOM 836 C C . GLN A 1 108 ? -7.790 -2.691 3.004 1.00 98.62 108 GLN A C 1
ATOM 838 O O . GLN A 1 108 ? -8.966 -2.857 2.675 1.00 98.62 108 GLN A O 1
ATOM 843 N N . ILE A 1 109 ? -7.184 -1.511 2.864 1.00 97.62 109 ILE A N 1
ATOM 844 C CA . ILE A 1 109 ? -7.834 -0.334 2.270 1.00 97.62 109 ILE A CA 1
ATOM 845 C C . ILE A 1 109 ? -8.158 -0.593 0.795 1.00 97.62 109 ILE A C 1
ATOM 847 O O . ILE A 1 109 ? -9.257 -0.277 0.331 1.00 97.62 109 ILE A O 1
ATOM 851 N N . TYR A 1 110 ? -7.239 -1.239 0.075 1.00 97.19 110 TYR A N 1
ATOM 852 C CA . TYR A 1 110 ? -7.427 -1.618 -1.319 1.00 97.19 110 TYR A CA 1
ATOM 853 C C . TYR A 1 110 ? -8.586 -2.603 -1.506 1.00 97.19 110 TYR A C 1
ATOM 855 O O . TYR A 1 110 ? -9.476 -2.370 -2.325 1.00 97.19 110 TYR A O 1
ATOM 863 N N . ALA A 1 111 ? -8.619 -3.673 -0.713 1.00 98.56 111 ALA A N 1
ATOM 864 C CA . ALA A 1 111 ? -9.667 -4.683 -0.713 1.00 98.56 111 ALA A CA 1
ATOM 865 C C . ALA A 1 111 ? -11.031 -4.063 -0.390 1.00 98.56 111 ALA A C 1
ATOM 867 O O . ALA A 1 111 ? -11.996 -4.307 -1.115 1.00 98.56 111 ALA A O 1
ATOM 868 N N . ALA A 1 112 ? -11.103 -3.194 0.625 1.00 98.50 112 ALA A N 1
ATOM 869 C CA . ALA A 1 112 ? -12.314 -2.446 0.949 1.00 98.50 112 ALA A CA 1
ATOM 870 C C . ALA A 1 112 ? -12.804 -1.605 -0.244 1.00 98.50 112 ALA A C 1
ATOM 872 O O . ALA A 1 112 ? -13.978 -1.682 -0.612 1.00 98.50 112 ALA A O 1
ATOM 873 N N . GLY A 1 113 ? -11.910 -0.865 -0.909 1.00 97.25 113 GLY A N 1
ATOM 874 C CA . GLY A 1 113 ? -12.250 -0.095 -2.110 1.00 97.25 113 GLY A CA 1
ATOM 875 C C . GLY A 1 113 ? -12.736 -0.975 -3.260 1.00 97.25 113 GLY A C 1
ATOM 876 O O . GLY A 1 113 ? -13.742 -0.675 -3.899 1.00 97.25 113 GLY A O 1
ATOM 877 N N . VAL A 1 114 ? -12.081 -2.110 -3.497 1.00 96.56 114 VAL A N 1
ATOM 878 C CA . VAL A 1 114 ? -12.456 -3.064 -4.550 1.00 96.56 114 VAL A CA 1
ATOM 879 C C . VAL A 1 114 ? -13.814 -3.718 -4.266 1.00 96.56 114 VAL A C 1
ATOM 881 O O . VAL A 1 114 ? -14.620 -3.888 -5.184 1.00 96.56 114 VAL A O 1
ATOM 884 N N . ILE A 1 115 ? -14.131 -4.023 -3.006 1.00 97.81 115 ILE A N 1
ATOM 885 C CA . ILE A 1 115 ? -15.465 -4.484 -2.591 1.00 97.81 115 ILE A CA 1
ATOM 886 C C . ILE A 1 115 ? -16.513 -3.386 -2.859 1.00 97.81 115 ILE A C 1
ATOM 888 O O . ILE A 1 115 ? -17.583 -3.663 -3.418 1.00 97.81 115 ILE A O 1
ATOM 892 N N . GLN A 1 116 ? -16.202 -2.137 -2.497 1.00 96.06 116 GLN A N 1
ATOM 893 C CA . GLN A 1 116 ? -17.110 -0.990 -2.606 1.00 96.06 116 GLN A CA 1
ATOM 894 C C . GLN A 1 116 ? -17.314 -0.460 -4.035 1.00 96.06 116 GLN A C 1
ATOM 896 O O . GLN A 1 116 ? -18.398 0.038 -4.327 1.00 96.06 116 GLN A O 1
ATOM 901 N N . GLU A 1 117 ? -16.348 -0.592 -4.936 1.00 94.56 117 GLU A N 1
ATOM 902 C CA . GLU A 1 117 ? -16.451 -0.025 -6.292 1.00 94.56 117 GLU A CA 1
ATOM 903 C C . GLU A 1 117 ? -16.558 -1.092 -7.380 1.00 94.56 117 GLU A C 1
ATOM 905 O O . GLU A 1 117 ? -17.238 -0.898 -8.389 1.00 94.56 117 GLU A O 1
ATOM 910 N N . LEU A 1 118 ? -15.902 -2.241 -7.196 1.00 90.19 118 LEU A N 1
ATOM 911 C CA . LEU A 1 118 ? -15.833 -3.297 -8.211 1.00 90.19 118 LEU A CA 1
ATOM 912 C C . LEU A 1 118 ? -16.643 -4.544 -7.846 1.00 90.19 118 LEU A C 1
ATOM 914 O O . LEU A 1 118 ? -16.797 -5.417 -8.702 1.00 90.19 118 LEU A O 1
ATOM 918 N N . ARG A 1 119 ? -17.182 -4.616 -6.619 1.00 95.94 119 ARG A N 1
ATOM 919 C CA . ARG A 1 119 ? -18.039 -5.709 -6.123 1.00 95.94 119 ARG A CA 1
ATOM 920 C C . ARG A 1 119 ? -17.369 -7.086 -6.212 1.00 95.94 119 ARG A C 1
ATOM 922 O O . ARG A 1 119 ? -18.033 -8.084 -6.483 1.00 95.94 119 ARG A O 1
ATOM 929 N N . PHE A 1 120 ? -16.051 -7.161 -6.017 1.00 96.81 120 PHE A N 1
ATOM 930 C CA . PHE A 1 120 ? -15.370 -8.458 -6.018 1.00 96.81 120 PHE A CA 1
ATOM 931 C C . PHE A 1 120 ? -15.815 -9.290 -4.808 1.00 96.81 120 PHE A C 1
ATOM 933 O O . PHE A 1 120 ? -15.919 -8.782 -3.690 1.00 96.81 120 PHE A O 1
ATOM 940 N N . GLY A 1 121 ? -16.079 -10.574 -5.055 1.00 94.88 121 GLY A N 1
ATOM 941 C CA . GLY A 1 121 ? -16.246 -11.585 -4.013 1.00 94.88 121 GLY A CA 1
ATOM 942 C C . GLY A 1 121 ? -14.907 -12.204 -3.585 1.00 94.88 121 GLY A C 1
ATOM 943 O O . GLY A 1 121 ? -13.877 -11.871 -4.181 1.00 94.88 121 GLY A O 1
ATOM 944 N N . PRO A 1 122 ? -14.928 -13.123 -2.601 1.00 97.25 122 PRO A N 1
ATOM 945 C CA . PRO A 1 122 ? -13.735 -13.723 -1.998 1.00 97.25 122 PRO A CA 1
ATOM 946 C C . PRO A 1 122 ? -12.699 -14.246 -2.999 1.00 97.25 122 PRO A C 1
ATOM 948 O O . PRO A 1 122 ? -11.560 -13.788 -2.995 1.00 97.25 122 PRO A O 1
ATOM 951 N N . ASP A 1 123 ? -13.106 -15.095 -3.946 1.00 97.38 123 ASP A N 1
ATOM 952 C CA . ASP A 1 123 ? -12.178 -15.701 -4.913 1.00 97.38 123 ASP A CA 1
ATOM 953 C C . ASP A 1 123 ? -11.455 -14.659 -5.770 1.00 97.38 123 ASP A C 1
ATOM 955 O O . ASP A 1 123 ? -10.267 -14.773 -6.067 1.00 97.38 123 ASP A O 1
ATOM 959 N N . ARG A 1 124 ? -12.170 -13.605 -6.180 1.00 97.50 124 ARG A N 1
ATOM 960 C CA . ARG A 1 124 ? -11.578 -12.525 -6.980 1.00 97.50 124 ARG A CA 1
ATOM 961 C C . ARG A 1 124 ? -10.639 -11.661 -6.145 1.00 97.50 124 ARG A C 1
ATOM 963 O O . ARG A 1 124 ? -9.657 -11.170 -6.693 1.00 97.50 124 ARG A O 1
ATOM 970 N N . LEU A 1 125 ? -10.936 -11.467 -4.861 1.00 98.25 125 LEU A N 1
ATOM 971 C CA . LEU A 1 125 ? -10.061 -10.741 -3.945 1.00 98.25 125 LEU A CA 1
ATOM 972 C C . LEU A 1 125 ? -8.777 -11.524 -3.676 1.00 98.25 125 LEU A C 1
ATOM 974 O O . LEU A 1 125 ? -7.707 -10.932 -3.765 1.00 98.25 125 LEU A O 1
ATOM 978 N N . GLU A 1 126 ? -8.846 -12.837 -3.442 1.00 98.12 126 GLU A N 1
ATOM 979 C CA . GLU A 1 126 ? -7.625 -13.623 -3.220 1.00 98.12 126 GLU A CA 1
ATOM 980 C C . GLU A 1 126 ? -6.774 -13.709 -4.491 1.00 98.12 126 GLU A C 1
ATOM 982 O O . GLU A 1 126 ? -5.557 -13.536 -4.426 1.00 98.12 126 GLU A O 1
ATOM 987 N N . ARG A 1 127 ? -7.394 -13.852 -5.673 1.00 97.88 127 ARG A N 1
ATOM 988 C CA . ARG A 1 127 ? -6.654 -13.750 -6.943 1.00 97.88 127 ARG A CA 1
ATOM 989 C C . ARG A 1 127 ? -5.986 -12.387 -7.118 1.00 97.88 127 ARG A C 1
ATOM 991 O O . ARG A 1 127 ? -4.834 -12.336 -7.535 1.00 97.88 127 ARG A O 1
ATOM 998 N N . LEU A 1 128 ? -6.668 -11.291 -6.770 1.00 97.50 128 LEU A N 1
ATOM 999 C CA . LEU A 1 128 ? -6.074 -9.951 -6.800 1.00 97.50 128 LEU A CA 1
ATOM 1000 C C . LEU A 1 128 ? -4.895 -9.838 -5.827 1.00 97.50 128 LEU A C 1
ATOM 1002 O O . LEU A 1 128 ? -3.853 -9.296 -6.194 1.00 97.50 128 LEU A O 1
ATOM 1006 N N . ARG A 1 129 ? -5.040 -10.366 -4.608 1.00 98.06 129 ARG A N 1
ATOM 1007 C CA . ARG A 1 129 ? -3.973 -10.375 -3.604 1.00 98.06 129 ARG A CA 1
ATOM 1008 C C . ARG A 1 129 ? -2.752 -11.127 -4.118 1.00 98.06 129 ARG A C 1
ATOM 1010 O O . ARG A 1 129 ? -1.634 -10.628 -4.006 1.00 98.06 129 ARG A O 1
ATOM 1017 N N . GLN A 1 130 ? -2.966 -12.300 -4.712 1.00 98.00 130 GLN A N 1
ATOM 1018 C CA . GLN A 1 130 ? -1.893 -13.128 -5.247 1.00 98.00 130 GLN A CA 1
ATOM 1019 C C . GLN A 1 130 ? -1.195 -12.447 -6.431 1.00 98.00 130 GLN A C 1
ATOM 1021 O O . GLN A 1 130 ? 0.019 -12.267 -6.379 1.00 98.00 130 GLN A O 1
ATOM 1026 N N . ALA A 1 131 ? -1.951 -11.945 -7.409 1.00 96.44 131 ALA A N 1
ATOM 1027 C CA . ALA A 1 131 ? -1.402 -11.218 -8.553 1.00 96.44 131 ALA A CA 1
ATOM 1028 C C . ALA A 1 131 ? -0.648 -9.939 -8.144 1.00 96.44 131 ALA A C 1
ATOM 1030 O O . ALA A 1 131 ? 0.435 -9.656 -8.650 1.00 96.44 131 ALA A O 1
ATOM 1031 N N . GLY A 1 132 ? -1.156 -9.189 -7.159 1.00 95.06 132 GLY A N 1
ATOM 1032 C CA . GLY A 1 132 ? -0.442 -8.041 -6.594 1.00 95.06 132 GLY A CA 1
ATOM 1033 C C . GLY A 1 132 ? 0.893 -8.435 -5.954 1.00 95.06 132 GLY A C 1
ATOM 1034 O O . GLY A 1 132 ? 1.886 -7.722 -6.093 1.00 95.06 132 GLY A O 1
ATOM 1035 N N . ARG A 1 133 ? 0.962 -9.592 -5.286 1.00 97.25 133 ARG A N 1
ATOM 1036 C CA . ARG A 1 133 ? 2.222 -10.119 -4.734 1.00 97.25 133 ARG A CA 1
ATOM 1037 C C . ARG A 1 133 ? 3.174 -10.597 -5.825 1.00 97.25 133 ARG A C 1
ATOM 1039 O O . ARG A 1 133 ? 4.380 -10.415 -5.672 1.00 97.25 133 ARG A O 1
ATOM 1046 N N . ASP A 1 134 ? 2.665 -11.176 -6.906 1.00 96.81 134 ASP A N 1
ATOM 1047 C CA . ASP A 1 134 ? 3.478 -11.588 -8.054 1.00 96.81 134 ASP A CA 1
ATOM 1048 C C . ASP A 1 134 ? 4.089 -10.377 -8.767 1.00 96.81 134 ASP A C 1
ATOM 1050 O O . ASP A 1 134 ? 5.297 -10.355 -9.007 1.00 96.81 134 ASP A O 1
ATOM 1054 N N . ASN A 1 135 ? 3.321 -9.300 -8.939 1.00 92.31 135 ASN A N 1
ATOM 1055 C CA . ASN A 1 135 ? 3.838 -8.017 -9.421 1.00 92.31 135 ASN A CA 1
ATOM 1056 C C . ASN A 1 135 ? 4.936 -7.451 -8.506 1.00 92.31 135 ASN A C 1
ATOM 1058 O O . ASN A 1 135 ? 5.957 -6.963 -8.988 1.00 92.31 135 ASN A O 1
ATOM 1062 N N . TYR A 1 136 ? 4.781 -7.572 -7.185 1.00 94.25 136 TYR A N 1
ATOM 1063 C CA . TYR A 1 136 ? 5.811 -7.138 -6.236 1.00 94.25 136 TYR A CA 1
ATOM 1064 C C . TYR A 1 136 ? 7.081 -8.005 -6.347 1.00 94.25 136 TYR A C 1
ATOM 1066 O O . TYR A 1 136 ? 8.194 -7.477 -6.339 1.00 94.25 136 TYR A O 1
ATOM 1074 N N . ARG A 1 137 ? 6.953 -9.335 -6.501 1.00 95.69 137 ARG A N 1
ATOM 1075 C CA . ARG A 1 137 ? 8.103 -10.228 -6.771 1.00 95.69 137 ARG A CA 1
ATOM 1076 C C . ARG A 1 137 ? 8.842 -9.799 -8.031 1.00 95.69 137 ARG A C 1
ATOM 1078 O O . ARG A 1 137 ? 10.066 -9.701 -8.004 1.00 95.69 137 ARG A O 1
ATOM 1085 N N . GLN A 1 138 ? 8.097 -9.508 -9.092 1.00 92.81 138 GLN A N 1
ATOM 1086 C CA . GLN A 1 138 ? 8.658 -9.076 -10.363 1.00 92.81 138 GLN A CA 1
ATOM 1087 C C . GLN A 1 138 ? 9.382 -7.728 -10.239 1.00 92.81 138 GLN A C 1
ATOM 1089 O O . GLN A 1 138 ? 10.496 -7.585 -10.741 1.00 92.81 138 GLN A O 1
ATOM 1094 N N . PHE A 1 139 ? 8.796 -6.767 -9.519 1.00 87.69 139 PHE A N 1
ATOM 1095 C CA . PHE A 1 139 ? 9.444 -5.491 -9.218 1.00 87.69 139 PHE A CA 1
ATOM 1096 C C . PHE A 1 139 ? 10.757 -5.688 -8.455 1.00 87.69 139 PHE A C 1
ATOM 1098 O O . PHE A 1 139 ? 11.782 -5.114 -8.816 1.00 87.69 139 PHE A O 1
ATOM 1105 N N . ASN A 1 140 ? 10.742 -6.529 -7.419 1.00 89.00 140 ASN A N 1
ATOM 1106 C CA . ASN A 1 140 ? 11.939 -6.846 -6.651 1.00 89.00 140 ASN A CA 1
ATOM 1107 C C . ASN A 1 140 ? 13.032 -7.446 -7.547 1.00 89.00 140 ASN A C 1
ATOM 1109 O O . ASN A 1 140 ? 14.193 -7.062 -7.431 1.00 89.00 140 ASN A O 1
ATOM 1113 N N . GLN A 1 141 ? 12.667 -8.357 -8.452 1.00 91.88 141 GLN A N 1
ATOM 1114 C CA . GLN A 1 141 ? 13.605 -8.932 -9.411 1.00 91.88 141 GLN A CA 1
ATOM 1115 C C . GLN A 1 141 ? 14.227 -7.847 -10.300 1.00 91.88 141 GLN A C 1
ATOM 1117 O O . GLN A 1 141 ? 15.450 -7.744 -10.350 1.00 91.88 141 GLN A O 1
ATOM 1122 N N . TRP A 1 142 ? 13.414 -6.975 -10.909 1.00 86.56 142 TRP A N 1
ATOM 1123 C CA . TRP A 1 142 ? 13.920 -5.854 -11.711 1.00 86.56 142 TRP A CA 1
ATOM 1124 C C . TRP A 1 142 ? 14.840 -4.939 -10.906 1.00 86.56 142 TRP A C 1
ATOM 1126 O O . TRP A 1 142 ? 15.892 -4.543 -11.393 1.00 86.56 142 TRP A O 1
ATOM 1136 N N . SER A 1 143 ? 14.485 -4.641 -9.654 1.00 82.44 143 SER A N 1
ATOM 1137 C CA . SER A 1 143 ? 15.316 -3.800 -8.792 1.00 82.44 143 SER A CA 1
ATOM 1138 C C . SER A 1 143 ? 16.661 -4.450 -8.474 1.00 82.44 143 SER A C 1
ATOM 1140 O O . SER A 1 143 ? 17.626 -3.730 -8.223 1.00 82.44 143 SER A O 1
ATOM 1142 N N . SER A 1 144 ? 16.720 -5.783 -8.441 1.00 86.06 144 SER A N 1
ATOM 1143 C CA . SER A 1 144 ? 17.944 -6.539 -8.185 1.00 86.06 144 SER A CA 1
ATOM 1144 C C . SER A 1 144 ? 18.828 -6.678 -9.423 1.00 86.06 144 SER A C 1
ATOM 1146 O O . SER A 1 144 ? 20.046 -6.700 -9.277 1.00 86.06 144 SER A O 1
ATOM 1148 N N . GLU A 1 145 ? 18.230 -6.838 -10.603 1.00 90.19 145 GLU A N 1
ATOM 1149 C CA . GLU A 1 145 ? 18.936 -7.096 -11.865 1.00 90.19 145 GLU A CA 1
ATOM 1150 C C . GLU A 1 145 ? 19.356 -5.796 -12.561 1.00 90.19 145 GLU A C 1
ATOM 1152 O O . GLU A 1 145 ? 20.506 -5.658 -12.968 1.00 90.19 145 GLU A O 1
ATOM 1157 N N . ASP A 1 146 ? 18.440 -4.828 -12.641 1.00 84.38 146 ASP A N 1
ATOM 1158 C CA . ASP A 1 146 ? 18.580 -3.614 -13.454 1.00 84.38 146 ASP A CA 1
ATOM 1159 C C . ASP A 1 146 ? 18.685 -2.327 -12.609 1.00 84.38 146 ASP A C 1
ATOM 1161 O O . ASP A 1 146 ? 18.922 -1.239 -13.136 1.00 84.38 146 ASP A O 1
ATOM 1165 N N . GLY A 1 147 ? 18.509 -2.436 -11.289 1.00 77.56 147 GLY A N 1
ATOM 1166 C CA . GLY A 1 147 ? 18.506 -1.313 -10.353 1.00 77.56 147 GLY A CA 1
ATOM 1167 C C . GLY A 1 147 ? 17.119 -0.706 -10.106 1.00 77.56 147 GLY A C 1
ATOM 1168 O O . GLY A 1 147 ? 16.175 -0.869 -10.883 1.00 77.56 147 GLY A O 1
ATOM 1169 N N . LEU A 1 148 ? 16.989 0.005 -8.980 1.00 76.94 148 LEU A N 1
ATOM 1170 C CA . LEU A 1 148 ? 15.706 0.520 -8.484 1.00 76.94 148 LEU A CA 1
ATOM 1171 C C . LEU A 1 148 ? 15.033 1.496 -9.462 1.00 76.94 148 LEU A C 1
ATOM 1173 O O . LEU A 1 148 ? 13.834 1.385 -9.690 1.00 76.94 148 LEU A O 1
ATOM 1177 N N . GLU A 1 149 ? 15.795 2.407 -10.071 1.00 75.88 149 GLU A N 1
ATOM 1178 C CA . GLU A 1 149 ? 15.260 3.403 -11.014 1.00 75.88 149 GLU A CA 1
ATOM 1179 C C . GLU A 1 149 ? 14.597 2.743 -12.232 1.00 75.88 149 GLU A C 1
ATOM 1181 O O . GLU A 1 149 ? 13.482 3.094 -12.620 1.00 75.88 149 GLU A O 1
ATOM 1186 N N . VAL A 1 150 ? 15.239 1.712 -12.795 1.00 75.25 150 VAL A N 1
ATOM 1187 C CA . VAL A 1 150 ? 14.694 0.957 -13.933 1.00 75.25 150 VAL A CA 1
ATOM 1188 C C . VAL A 1 150 ? 13.440 0.186 -13.522 1.00 75.25 150 VAL A C 1
ATOM 1190 O O . VAL A 1 150 ? 12.452 0.171 -14.259 1.00 75.25 150 VAL A O 1
ATOM 1193 N N . ALA A 1 151 ? 13.447 -0.427 -12.336 1.00 72.81 151 ALA A N 1
ATOM 1194 C CA . ALA A 1 151 ? 12.287 -1.137 -11.804 1.00 72.81 151 ALA A CA 1
ATOM 1195 C C . ALA A 1 151 ? 11.084 -0.204 -11.594 1.00 72.81 151 ALA A C 1
ATOM 1197 O O . ALA A 1 151 ? 9.955 -0.556 -11.947 1.00 72.81 151 ALA A O 1
ATOM 1198 N N . MET A 1 152 ? 11.332 0.998 -11.068 1.00 76.56 152 MET A N 1
ATOM 1199 C CA . MET A 1 152 ? 10.321 2.034 -10.871 1.00 76.56 152 MET A CA 1
ATOM 1200 C C . MET A 1 152 ? 9.753 2.524 -12.203 1.00 76.56 152 MET A C 1
ATOM 1202 O O . MET A 1 152 ? 8.533 2.596 -12.336 1.00 76.56 152 MET A O 1
ATOM 1206 N N . GLU A 1 153 ? 10.590 2.779 -13.213 1.00 77.06 153 GLU A N 1
ATOM 1207 C CA . GLU A 1 153 ? 10.110 3.193 -14.538 1.00 77.06 153 GLU A CA 1
ATOM 1208 C C . GLU A 1 153 ? 9.295 2.087 -15.227 1.00 77.06 153 GLU A C 1
ATOM 1210 O O . GLU A 1 153 ? 8.244 2.362 -15.811 1.00 77.06 153 GLU A O 1
ATOM 1215 N N . ARG A 1 154 ? 9.706 0.816 -15.115 1.00 81.56 154 ARG A N 1
ATOM 1216 C CA . ARG A 1 154 ? 8.913 -0.316 -15.628 1.00 81.56 154 ARG A CA 1
ATOM 1217 C C . ARG A 1 154 ? 7.548 -0.398 -1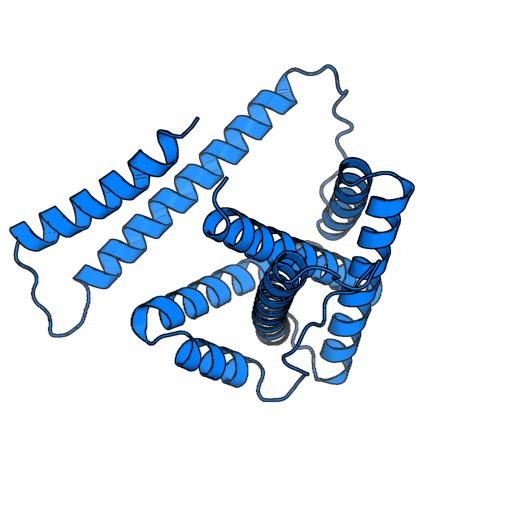4.949 1.00 81.56 154 ARG A C 1
ATOM 1219 O O . ARG A 1 154 ? 6.533 -0.497 -15.637 1.00 81.56 154 ARG A O 1
ATOM 1226 N N . LEU A 1 155 ? 7.504 -0.294 -13.620 1.00 77.38 155 LEU A N 1
ATOM 1227 C CA . LEU A 1 155 ? 6.246 -0.288 -12.876 1.00 77.38 155 LEU A CA 1
ATOM 1228 C C . LEU A 1 155 ? 5.370 0.913 -13.255 1.00 77.38 155 LEU A C 1
ATOM 1230 O O . LEU A 1 155 ? 4.169 0.748 -13.472 1.00 77.38 155 LEU A O 1
ATOM 1234 N N . ARG A 1 156 ? 5.964 2.104 -13.399 1.00 77.19 156 ARG A N 1
ATOM 1235 C CA . ARG A 1 156 ? 5.265 3.321 -13.828 1.00 77.19 156 ARG A CA 1
ATOM 1236 C C . ARG A 1 156 ? 4.602 3.124 -15.188 1.00 77.19 156 ARG A C 1
ATOM 1238 O O . ARG A 1 156 ? 3.439 3.495 -15.338 1.00 77.19 156 ARG A O 1
ATOM 1245 N N . ARG A 1 157 ? 5.294 2.497 -16.147 1.00 74.75 157 ARG A N 1
ATOM 1246 C CA . ARG A 1 157 ? 4.736 2.152 -17.467 1.00 74.75 157 ARG A CA 1
ATOM 1247 C C . ARG A 1 157 ? 3.565 1.180 -17.361 1.00 74.75 157 ARG A C 1
ATOM 1249 O O . ARG A 1 157 ? 2.559 1.389 -18.031 1.00 74.75 157 ARG A O 1
ATOM 1256 N N . CYS A 1 158 ? 3.646 0.167 -16.496 1.00 74.81 158 CYS A N 1
ATOM 1257 C CA . CYS A 1 158 ? 2.521 -0.740 -16.251 1.00 74.81 158 CYS A CA 1
ATOM 1258 C C . CYS A 1 158 ? 1.303 -0.005 -15.667 1.00 74.81 158 CYS A C 1
ATOM 1260 O O . CYS A 1 158 ? 0.176 -0.250 -16.093 1.00 74.81 158 CYS A O 1
ATOM 1262 N N . VAL A 1 159 ? 1.519 0.918 -14.723 1.00 68.19 159 VAL A N 1
ATOM 1263 C CA . VAL A 1 159 ? 0.443 1.741 -14.145 1.00 68.19 159 VAL A CA 1
ATOM 1264 C C . VAL A 1 159 ? -0.143 2.701 -15.189 1.00 68.19 159 VAL A C 1
ATOM 1266 O O . VAL A 1 159 ? -1.361 2.820 -15.275 1.00 68.19 159 VAL A O 1
ATOM 1269 N N . HIS A 1 160 ? 0.682 3.332 -16.029 1.00 68.31 160 HIS A N 1
ATOM 1270 C CA . HIS A 1 160 ? 0.199 4.197 -17.117 1.00 68.31 160 HIS A CA 1
ATOM 1271 C C . HIS A 1 160 ? -0.630 3.421 -18.139 1.00 68.31 160 HIS A C 1
ATOM 1273 O O . HIS A 1 160 ? -1.706 3.874 -18.524 1.00 68.31 160 HIS A O 1
ATOM 1279 N N . ALA A 1 161 ? -0.175 2.226 -18.529 1.00 69.31 161 ALA A N 1
ATOM 1280 C CA . ALA A 1 161 ? -0.936 1.349 -19.412 1.00 69.31 161 ALA A CA 1
ATOM 1281 C C . ALA A 1 161 ? -2.315 1.013 -18.815 1.00 69.31 161 ALA A C 1
ATOM 1283 O O . ALA A 1 161 ? -3.318 1.037 -19.527 1.00 69.31 161 ALA A O 1
ATOM 1284 N N . ALA A 1 162 ? -2.382 0.791 -17.498 1.00 64.44 162 ALA A N 1
ATOM 1285 C CA . ALA A 1 162 ? -3.638 0.552 -16.794 1.00 64.44 162 ALA A CA 1
ATOM 1286 C C . ALA A 1 162 ? -4.585 1.767 -16.795 1.00 64.44 162 ALA A C 1
ATOM 1288 O O . ALA A 1 162 ? -5.802 1.609 -16.922 1.00 64.44 162 ALA A O 1
ATOM 1289 N N . LEU A 1 163 ? -4.034 2.976 -16.668 1.00 63.31 163 LEU A N 1
ATOM 1290 C CA . LEU A 1 163 ? -4.786 4.232 -16.602 1.00 63.31 163 LEU A CA 1
ATOM 1291 C C . LEU A 1 163 ? -5.083 4.860 -17.976 1.00 63.31 163 LEU A C 1
ATOM 1293 O O . LEU A 1 163 ? -5.819 5.839 -18.025 1.00 63.31 163 LEU A O 1
ATOM 1297 N N . GLN A 1 164 ? -4.590 4.277 -19.077 1.00 57.91 164 GLN A N 1
ATOM 1298 C CA . GLN A 1 164 ? -4.732 4.801 -20.445 1.00 57.91 164 GLN A CA 1
ATOM 1299 C C . GLN A 1 164 ? -4.290 6.267 -20.605 1.00 57.91 164 GLN A C 1
ATOM 1301 O O . GLN A 1 164 ? -4.923 7.034 -21.329 1.00 57.91 164 GLN A O 1
ATOM 1306 N N . GLU A 1 165 ? -3.192 6.666 -19.966 1.00 47.91 165 GLU A N 1
ATOM 1307 C CA . GLU A 1 165 ? -2.525 7.913 -20.349 1.00 47.91 165 GLU A CA 1
ATOM 1308 C C . GLU A 1 165 ? -1.763 7.677 -21.663 1.00 47.91 165 GLU A C 1
ATOM 1310 O O . GLU A 1 165 ? -0.918 6.781 -21.748 1.00 47.91 165 GLU A O 1
ATOM 1315 N N . GLU A 1 166 ? -2.095 8.441 -22.713 1.00 35.66 166 GLU A N 1
ATOM 1316 C CA . GLU A 1 166 ? -1.344 8.429 -23.972 1.00 35.66 166 GLU A CA 1
ATOM 1317 C C . GLU A 1 166 ? 0.137 8.697 -23.691 1.00 35.66 166 GLU A C 1
ATOM 1319 O O . GLU A 1 166 ? 0.503 9.677 -23.038 1.00 35.66 166 GLU A O 1
ATOM 1324 N N . VAL A 1 167 ? 1.010 7.842 -24.229 1.00 33.84 167 VAL A N 1
ATOM 1325 C CA . VAL A 1 167 ? 2.451 8.087 -24.226 1.00 33.84 167 VAL A CA 1
ATOM 1326 C C . VAL A 1 167 ? 2.721 9.290 -25.127 1.00 33.84 167 VAL A C 1
ATOM 1328 O O . VAL A 1 167 ? 2.947 9.145 -26.327 1.00 33.84 167 VAL A O 1
ATOM 1331 N N . ARG A 1 168 ? 2.763 10.494 -24.555 1.00 30.81 168 ARG A N 1
ATOM 1332 C CA . ARG A 1 168 ? 3.620 11.528 -25.127 1.00 30.81 168 ARG A CA 1
ATOM 1333 C C . ARG A 1 168 ? 5.050 11.095 -24.850 1.00 30.81 168 ARG A C 1
ATOM 1335 O O . ARG A 1 168 ? 5.513 11.139 -23.713 1.00 30.81 168 ARG A O 1
ATOM 1342 N N . ILE A 1 169 ? 5.733 10.646 -25.900 1.00 40.50 169 ILE A N 1
ATOM 1343 C CA . ILE A 1 169 ? 7.193 10.595 -25.922 1.00 40.50 169 ILE A CA 1
ATOM 1344 C C . ILE A 1 169 ? 7.636 12.051 -25.786 1.00 40.50 169 ILE A C 1
ATOM 1346 O O . ILE A 1 169 ? 7.689 12.787 -26.769 1.00 40.50 169 ILE A O 1
ATOM 1350 N N . VAL A 1 170 ? 7.838 12.504 -24.554 1.00 38.16 170 VAL A N 1
ATOM 1351 C CA . VAL A 1 170 ? 8.464 13.794 -24.314 1.00 38.16 170 VAL A CA 1
ATOM 1352 C C . VAL A 1 170 ? 9.956 13.531 -24.464 1.00 38.16 170 VAL A C 1
ATOM 1354 O O . VAL A 1 170 ? 10.553 12.739 -23.743 1.00 38.16 170 VAL A O 1
ATOM 1357 N N . ASP A 1 171 ? 10.526 14.113 -25.510 1.00 38.78 171 ASP A N 1
ATOM 1358 C CA . ASP A 1 171 ? 11.960 14.095 -25.756 1.00 38.78 171 ASP A CA 1
ATOM 1359 C C . ASP A 1 171 ? 12.668 14.582 -24.477 1.00 38.78 171 ASP A C 1
ATOM 1361 O O . ASP A 1 171 ? 12.349 15.661 -23.959 1.00 38.78 171 ASP A O 1
ATOM 1365 N N . GLU A 1 172 ? 13.601 13.778 -23.952 1.00 41.69 172 GLU A N 1
ATOM 1366 C CA . GLU A 1 172 ? 14.340 13.981 -22.689 1.00 41.69 172 GLU A CA 1
ATOM 1367 C C . GLU A 1 172 ? 15.120 15.314 -22.650 1.00 41.69 172 GLU A C 1
ATOM 1369 O O . GLU A 1 172 ? 15.718 15.682 -21.639 1.00 41.69 172 GLU A O 1
ATOM 1374 N N . ARG A 1 173 ? 15.099 16.076 -23.749 1.00 47.44 173 ARG A N 1
ATOM 1375 C CA . ARG A 1 173 ? 15.694 17.407 -23.889 1.00 47.44 173 ARG A CA 1
ATOM 1376 C C . ARG A 1 173 ? 14.736 18.582 -23.686 1.00 47.44 173 ARG A C 1
ATOM 1378 O O . ARG A 1 173 ? 15.205 19.719 -23.709 1.00 47.44 173 ARG A O 1
ATOM 1385 N N . SER A 1 174 ? 13.433 18.372 -23.498 1.00 43.19 174 SER A N 1
ATOM 1386 C CA . SER A 1 174 ? 12.493 19.495 -23.355 1.00 43.19 174 SER A CA 1
ATOM 1387 C C . SER A 1 174 ? 12.357 19.982 -21.903 1.00 43.19 174 SER A C 1
ATOM 1389 O O . SER A 1 174 ? 12.230 19.204 -20.957 1.00 43.19 174 SER A O 1
ATOM 1391 N N . SER A 1 175 ? 12.381 21.305 -21.716 1.00 46.62 175 SER A N 1
ATOM 1392 C CA . SER A 1 175 ? 12.292 22.005 -20.422 1.00 46.62 175 SER A CA 1
ATOM 1393 C C . SER A 1 175 ? 10.981 21.778 -19.659 1.00 46.62 175 SER A C 1
ATOM 1395 O O . SER A 1 175 ? 10.900 22.127 -18.482 1.00 46.62 175 SER A O 1
ATOM 1397 N N . HIS A 1 176 ? 9.986 21.158 -20.294 1.00 46.06 176 HIS A N 1
ATOM 1398 C CA . HIS A 1 176 ? 8.652 20.951 -19.738 1.00 46.06 176 HIS A CA 1
ATOM 1399 C C . HIS A 1 176 ? 8.600 19.912 -18.612 1.00 46.06 176 HIS A C 1
ATOM 1401 O O . HIS A 1 176 ? 7.763 20.030 -17.728 1.00 46.06 176 HIS A O 1
ATOM 1407 N N . TYR A 1 177 ? 9.551 18.974 -18.533 1.00 47.47 177 TYR A N 1
ATOM 1408 C CA . TYR A 1 177 ? 9.605 18.023 -17.413 1.00 47.47 177 TYR A CA 1
ATOM 1409 C C . TYR A 1 177 ? 9.787 18.691 -16.044 1.00 47.47 177 TYR A C 1
ATOM 1411 O O . TYR A 1 177 ? 9.255 18.206 -15.048 1.00 47.47 177 TYR A O 1
ATOM 1419 N N . ARG A 1 178 ? 10.531 19.805 -15.965 1.00 50.78 178 ARG A N 1
ATOM 1420 C CA . ARG A 1 178 ? 10.675 20.549 -14.700 1.00 50.78 178 ARG A CA 1
ATOM 1421 C C . ARG A 1 178 ? 9.425 21.350 -14.366 1.00 50.78 178 ARG A C 1
ATOM 1423 O O . ARG A 1 178 ? 9.115 21.494 -13.190 1.00 50.78 178 ARG A O 1
ATOM 1430 N N . GLU A 1 179 ? 8.742 21.870 -15.380 1.00 50.69 179 GLU A N 1
ATOM 1431 C CA . GLU A 1 179 ? 7.527 22.671 -15.223 1.00 50.69 179 GLU A CA 1
ATOM 1432 C C . GLU A 1 179 ? 6.351 21.789 -14.787 1.00 50.69 179 GLU A C 1
ATOM 1434 O O . GLU A 1 179 ? 5.691 22.117 -13.804 1.00 50.69 179 GLU A O 1
ATOM 1439 N N . ASP A 1 180 ? 6.176 20.620 -15.409 1.00 50.41 180 ASP A N 1
ATOM 1440 C CA . ASP A 1 180 ? 5.132 19.651 -15.056 1.00 50.41 180 ASP A CA 1
ATOM 1441 C C . ASP A 1 180 ? 5.397 18.990 -13.695 1.00 50.41 180 ASP A C 1
ATOM 1443 O O . ASP A 1 180 ? 4.478 18.827 -12.893 1.00 50.41 180 ASP A O 1
ATOM 1447 N N . ALA A 1 181 ? 6.657 18.672 -13.371 1.00 50.62 181 ALA A N 1
ATOM 1448 C CA . ALA A 1 181 ? 7.014 18.166 -12.045 1.00 50.62 181 ALA A CA 1
ATOM 1449 C C . ALA A 1 181 ? 6.804 19.224 -10.948 1.00 50.62 181 ALA A C 1
ATOM 1451 O O . ALA A 1 181 ? 6.318 18.899 -9.865 1.00 50.62 181 ALA A O 1
ATOM 1452 N N . ALA A 1 182 ? 7.128 20.493 -11.221 1.00 56.47 182 ALA A N 1
ATOM 1453 C CA . ALA A 1 182 ? 6.889 21.590 -10.287 1.00 56.47 182 ALA A CA 1
ATOM 1454 C C . ALA A 1 182 ? 5.391 21.878 -10.109 1.00 56.47 182 ALA A C 1
ATOM 1456 O O . ALA A 1 182 ? 4.959 22.126 -8.983 1.00 56.47 182 ALA A O 1
ATOM 1457 N N . ALA A 1 183 ? 4.599 21.804 -11.182 1.00 57.19 183 ALA A N 1
ATOM 1458 C CA . ALA A 1 183 ? 3.146 21.937 -11.129 1.00 57.19 183 ALA A CA 1
ATOM 1459 C C . ALA A 1 183 ? 2.507 20.786 -10.334 1.00 57.19 183 ALA A C 1
ATOM 1461 O O . ALA A 1 183 ? 1.729 21.030 -9.416 1.00 57.19 183 ALA A O 1
ATOM 1462 N N . MET A 1 184 ? 2.921 19.540 -10.584 1.00 48.53 184 MET A N 1
ATOM 1463 C CA . MET A 1 184 ? 2.461 18.370 -9.828 1.00 48.53 184 MET A CA 1
ATOM 1464 C C . MET A 1 184 ? 2.833 18.462 -8.341 1.00 48.53 184 MET A C 1
ATOM 1466 O O . MET A 1 184 ? 2.038 18.114 -7.465 1.00 48.53 184 MET A O 1
ATOM 1470 N N . GLU A 1 185 ? 4.030 18.967 -8.032 1.00 51.97 185 GLU A N 1
ATOM 1471 C CA . GLU A 1 185 ? 4.457 19.202 -6.655 1.00 51.97 185 GLU A CA 1
ATOM 1472 C C . GLU A 1 185 ? 3.618 20.311 -5.992 1.00 51.97 185 GLU A C 1
ATOM 1474 O O . GLU A 1 185 ? 3.223 20.167 -4.834 1.00 51.97 185 GLU A O 1
ATOM 1479 N N . GLN A 1 186 ? 3.292 21.390 -6.713 1.00 58.84 186 GLN A N 1
ATOM 1480 C CA . GLN A 1 186 ? 2.414 22.468 -6.238 1.00 58.84 186 GLN A CA 1
ATOM 1481 C C . GLN A 1 186 ? 0.977 21.997 -5.990 1.00 58.84 186 GLN A C 1
ATOM 1483 O O . GLN A 1 186 ? 0.409 22.337 -4.950 1.00 58.84 186 GLN A O 1
ATOM 1488 N N . ASP A 1 187 ? 0.415 21.174 -6.871 1.00 51.25 187 ASP A N 1
ATOM 1489 C CA . ASP A 1 187 ? -0.923 20.604 -6.701 1.00 51.25 187 ASP A CA 1
ATOM 1490 C C . ASP A 1 187 ? -0.984 19.666 -5.492 1.00 51.25 187 ASP A C 1
ATOM 1492 O O . ASP A 1 187 ? -1.907 19.739 -4.675 1.00 51.25 187 ASP A O 1
ATOM 1496 N N . LEU A 1 188 ? 0.045 18.833 -5.310 1.00 50.31 188 LEU A N 1
ATOM 1497 C CA . LEU A 1 188 ? 0.169 17.972 -4.135 1.00 50.31 188 LEU A CA 1
ATOM 1498 C C . LEU A 1 188 ? 0.263 18.798 -2.842 1.00 50.31 188 LEU A C 1
ATOM 1500 O O . LEU A 1 188 ? -0.398 18.482 -1.850 1.00 50.31 188 LEU A O 1
ATOM 1504 N N . ARG A 1 189 ? 1.035 19.891 -2.862 1.00 58.81 189 ARG A N 1
ATOM 1505 C CA . ARG A 1 189 ? 1.158 20.837 -1.742 1.00 58.81 189 ARG A CA 1
ATOM 1506 C C . ARG A 1 189 ? -0.171 21.533 -1.430 1.00 58.81 189 ARG A C 1
ATOM 1508 O O . ARG A 1 189 ? -0.538 21.660 -0.260 1.00 58.81 189 ARG A O 1
ATOM 1515 N N . ALA A 1 190 ? -0.916 21.954 -2.450 1.00 55.69 190 ALA A N 1
ATOM 1516 C CA . ALA A 1 190 ? -2.227 22.577 -2.287 1.00 55.69 190 ALA A CA 1
ATOM 1517 C C . ALA A 1 190 ? -3.249 21.598 -1.683 1.00 55.69 190 ALA A C 1
ATOM 1519 O O . ALA A 1 190 ? -3.983 21.95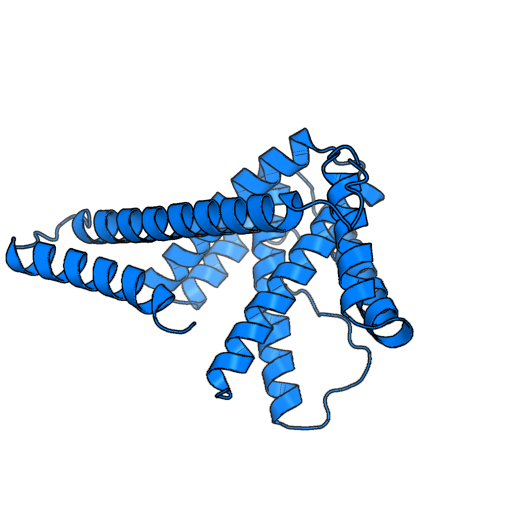9 -0.758 1.00 55.69 190 ALA A O 1
ATOM 1520 N N . ALA A 1 191 ? -3.243 20.342 -2.137 1.00 52.41 191 ALA A N 1
ATOM 1521 C CA . ALA A 1 191 ? -4.096 19.285 -1.602 1.00 52.41 191 ALA A CA 1
ATOM 1522 C C . ALA A 1 191 ? -3.784 18.970 -0.127 1.00 52.41 191 ALA A C 1
ATOM 1524 O O . ALA A 1 191 ? -4.701 18.834 0.685 1.00 52.41 191 ALA A O 1
ATOM 1525 N N . GLN A 1 192 ? -2.503 18.923 0.254 1.00 53.66 192 GLN A N 1
ATOM 1526 C CA . GLN A 1 192 ? -2.086 18.724 1.647 1.00 53.66 192 GLN A CA 1
ATOM 1527 C C . GLN A 1 192 ? -2.528 19.884 2.552 1.00 53.66 192 GLN A C 1
ATOM 1529 O O . GLN A 1 192 ? -3.113 19.656 3.612 1.00 53.66 192 GLN A O 1
ATOM 1534 N N . ALA A 1 193 ? -2.336 21.133 2.117 1.00 57.50 193 ALA A N 1
ATOM 1535 C CA . ALA A 1 193 ? -2.790 22.308 2.863 1.00 57.50 193 ALA A CA 1
ATOM 1536 C C . ALA A 1 193 ? -4.322 22.330 3.048 1.00 57.50 193 ALA A C 1
ATOM 1538 O O . ALA A 1 193 ? -4.825 22.718 4.104 1.00 57.50 193 ALA A O 1
ATOM 1539 N N . MET A 1 194 ? -5.075 21.883 2.039 1.00 58.44 194 MET A N 1
ATOM 1540 C CA . MET A 1 194 ? -6.529 21.727 2.121 1.00 58.44 194 MET A CA 1
ATOM 1541 C C . MET A 1 194 ? -6.928 20.660 3.154 1.00 58.44 194 MET A C 1
ATOM 1543 O O . MET A 1 194 ? -7.811 20.903 3.978 1.00 58.44 194 MET A O 1
ATOM 1547 N N . ALA A 1 195 ? -6.251 19.508 3.163 1.00 55.94 195 ALA A N 1
ATOM 1548 C CA . ALA A 1 195 ? -6.516 18.420 4.104 1.00 55.94 195 ALA A CA 1
ATOM 1549 C C . ALA A 1 195 ? -6.300 18.844 5.571 1.00 55.94 195 ALA A C 1
ATOM 1551 O O . ALA A 1 195 ? -7.156 18.584 6.420 1.00 55.94 195 ALA A O 1
ATOM 1552 N N . HIS A 1 196 ? -5.224 19.583 5.864 1.00 56.56 196 HIS A N 1
ATOM 1553 C CA . HIS A 1 196 ? -4.975 20.118 7.210 1.00 56.56 196 HIS A CA 1
ATOM 1554 C C . HIS A 1 196 ? -6.052 21.119 7.660 1.00 56.56 196 HIS A C 1
ATOM 1556 O O . HIS A 1 196 ? -6.472 21.108 8.818 1.00 56.56 196 HIS A O 1
ATOM 1562 N N . ARG A 1 197 ? -6.573 21.949 6.746 1.00 62.50 197 ARG A N 1
ATOM 1563 C CA . ARG A 1 197 ? -7.679 22.879 7.047 1.00 62.50 197 ARG A CA 1
ATOM 1564 C C . ARG A 1 197 ? -8.989 22.150 7.347 1.00 62.50 197 ARG A C 1
ATOM 1566 O O . ARG A 1 197 ? -9.713 22.546 8.259 1.00 62.50 197 ARG A O 1
ATOM 1573 N N . ILE A 1 198 ? -9.277 21.067 6.626 1.00 61.03 198 ILE A N 1
ATOM 1574 C CA . ILE A 1 198 ? -10.443 20.212 6.894 1.00 61.03 198 ILE A CA 1
ATOM 1575 C C . ILE A 1 198 ? -10.307 19.541 8.267 1.00 61.03 198 ILE A C 1
ATOM 1577 O O . ILE A 1 198 ? -11.273 19.496 9.029 1.00 61.03 198 ILE A O 1
ATOM 1581 N N . GLN A 1 199 ? -9.110 19.070 8.623 1.00 63.16 199 GLN A N 1
ATOM 1582 C CA . GLN A 1 199 ? -8.840 18.499 9.943 1.00 63.16 199 GLN A CA 1
ATOM 1583 C C . GLN A 1 199 ? -9.060 19.524 11.067 1.00 63.16 199 GLN A C 1
ATOM 1585 O O . GLN A 1 199 ? -9.741 19.212 12.043 1.00 63.16 199 GLN A O 1
ATOM 1590 N N . ALA A 1 200 ? -8.573 20.758 10.904 1.00 61.88 200 ALA A N 1
ATOM 1591 C CA . ALA A 1 200 ? -8.819 21.846 11.853 1.00 61.88 200 ALA A CA 1
ATOM 1592 C C . ALA A 1 200 ? -10.320 22.145 12.012 1.00 61.88 200 ALA A C 1
ATOM 1594 O O . ALA A 1 200 ? -10.820 22.251 13.130 1.00 61.88 200 ALA A O 1
ATOM 1595 N N . SER A 1 201 ? -11.063 22.200 10.902 1.00 62.84 201 SER A N 1
ATOM 1596 C CA . SER A 1 201 ? -12.515 22.412 10.919 1.00 62.84 201 SER A CA 1
ATOM 1597 C C . SER A 1 201 ? -13.263 21.304 11.667 1.00 62.84 201 SER A C 1
ATOM 1599 O O . SER A 1 201 ? -14.196 21.598 12.411 1.00 62.84 201 SER A O 1
ATOM 1601 N N . ARG A 1 202 ? -12.830 20.043 11.542 1.00 67.69 202 ARG A N 1
ATOM 1602 C CA . ARG A 1 202 ? -13.429 18.913 12.271 1.00 67.69 202 ARG A CA 1
ATOM 1603 C C . ARG A 1 202 ? -13.180 18.974 13.778 1.00 67.69 202 ARG A C 1
ATOM 1605 O O . ARG A 1 202 ? -14.086 18.650 14.535 1.00 67.69 202 ARG A O 1
ATOM 1612 N N . VAL A 1 203 ? -12.001 19.423 14.216 1.00 70.25 203 VAL A N 1
ATOM 1613 C CA . VAL A 1 203 ? -11.694 19.633 15.648 1.00 70.25 203 VAL A CA 1
ATOM 1614 C C . VAL A 1 203 ? -12.576 20.733 16.246 1.00 70.25 203 VAL A C 1
ATOM 1616 O O . VAL A 1 203 ? -13.026 20.625 17.386 1.00 70.25 203 VAL A O 1
ATOM 1619 N N . LEU A 1 204 ? -12.873 21.769 15.460 1.00 71.31 204 LEU A N 1
ATOM 1620 C CA . LEU A 1 204 ? -13.767 22.852 15.869 1.00 71.31 204 LEU A CA 1
ATOM 1621 C C . LEU A 1 204 ? -15.251 22.457 15.856 1.00 71.31 204 LEU A C 1
ATOM 1623 O O . LEU A 1 204 ? -16.042 23.069 16.565 1.00 71.31 204 LEU A O 1
ATOM 1627 N N . ALA A 1 205 ? -15.628 21.444 15.074 1.00 69.88 205 ALA A N 1
ATOM 1628 C CA . ALA A 1 205 ? -17.008 20.988 14.908 1.00 69.88 205 ALA A CA 1
ATOM 1629 C C . ALA A 1 205 ? -17.393 19.811 15.829 1.00 69.88 205 ALA A C 1
ATOM 1631 O O . ALA A 1 205 ? -18.404 19.151 15.582 1.00 69.88 205 ALA A O 1
ATOM 1632 N N . VAL A 1 206 ? -16.600 19.517 16.870 1.00 74.75 206 VAL A N 1
ATOM 1633 C CA . VAL A 1 206 ? -16.882 18.412 17.801 1.00 74.75 206 VAL A CA 1
ATOM 1634 C C . VAL A 1 206 ? -18.163 18.709 18.599 1.00 74.75 206 VAL A C 1
ATOM 1636 O O . VAL A 1 206 ? -18.216 19.711 19.316 1.00 74.75 206 VAL A O 1
ATOM 1639 N N . PRO A 1 207 ? -19.202 17.853 18.518 1.00 64.88 207 PRO A N 1
ATOM 1640 C CA . PRO A 1 207 ? -20.461 18.085 19.217 1.00 64.88 207 PRO A CA 1
ATOM 1641 C C . PRO A 1 207 ? -20.269 18.154 20.736 1.00 64.88 207 PRO A C 1
ATOM 1643 O O . PRO A 1 207 ? -19.639 17.281 21.327 1.00 64.88 207 PRO A O 1
ATOM 1646 N N . GLY A 1 208 ? -20.841 19.180 21.370 1.00 74.56 208 GLY A N 1
ATOM 1647 C CA . GLY A 1 208 ? -20.785 19.364 22.825 1.00 74.56 208 GLY A CA 1
ATOM 1648 C C . GLY A 1 208 ? -19.521 20.052 23.351 1.00 74.56 208 GLY A C 1
ATOM 1649 O O . GLY A 1 208 ? -19.434 20.282 24.554 1.00 74.56 208 GLY A O 1
ATOM 1650 N N . ILE A 1 209 ? -18.575 20.424 22.481 1.00 73.44 209 ILE A N 1
ATOM 1651 C CA . ILE A 1 209 ? -17.371 21.177 22.855 1.00 73.44 209 ILE A CA 1
ATOM 1652 C C . ILE A 1 209 ? -17.441 22.568 22.225 1.00 73.44 209 ILE A C 1
ATOM 1654 O O . ILE A 1 209 ? -17.467 22.708 21.004 1.00 73.44 209 ILE A O 1
ATOM 1658 N N . SER A 1 210 ? -17.470 23.605 23.063 1.00 79.69 210 SER A N 1
ATOM 1659 C CA . SER A 1 210 ? -17.384 24.996 22.614 1.00 79.69 210 SER A CA 1
ATOM 1660 C C . SER A 1 210 ? -15.950 25.487 22.760 1.00 79.69 210 SER A C 1
ATOM 1662 O O . SER A 1 210 ? -15.427 25.510 23.868 1.00 79.69 210 SER A O 1
ATOM 1664 N N . HIS A 1 211 ? -15.341 25.912 21.654 1.00 80.00 211 HIS A N 1
ATOM 1665 C CA . HIS A 1 211 ? -13.996 26.494 21.645 1.00 80.00 211 HIS A CA 1
ATOM 1666 C C . HIS A 1 211 ? -14.066 28.013 21.806 1.00 80.00 211 HIS A C 1
ATOM 1668 O O . HIS A 1 211 ? -14.856 28.684 21.130 1.00 80.00 211 HIS A O 1
ATOM 1674 N N . THR A 1 212 ? -13.215 28.564 22.663 1.00 89.06 212 THR A N 1
ATOM 1675 C CA . THR A 1 212 ? -12.983 30.008 22.776 1.00 89.06 212 THR A CA 1
ATOM 1676 C C . THR A 1 212 ? -12.226 30.538 21.555 1.00 89.06 212 THR A C 1
ATOM 1678 O O . THR A 1 212 ? -11.602 29.785 20.805 1.00 89.06 212 THR A O 1
ATOM 1681 N N . ASP A 1 213 ? -12.258 31.852 21.325 1.00 75.62 213 ASP A N 1
ATOM 1682 C CA . ASP A 1 213 ? -11.562 32.447 20.175 1.00 75.62 213 ASP A CA 1
ATOM 1683 C C . ASP A 1 213 ? -10.032 32.333 20.278 1.00 75.62 213 ASP A C 1
ATOM 1685 O O . ASP A 1 213 ? -9.356 32.225 19.254 1.00 75.62 213 ASP A O 1
ATOM 1689 N N . ALA A 1 214 ? -9.495 32.258 21.500 1.00 80.94 214 ALA A N 1
ATOM 1690 C CA . ALA A 1 214 ? -8.081 31.981 21.744 1.00 80.94 214 ALA A CA 1
ATOM 1691 C C . ALA A 1 214 ? -7.703 30.551 21.319 1.00 80.94 214 ALA A C 1
ATOM 1693 O O . ALA A 1 214 ? -6.746 30.363 20.571 1.00 80.94 214 ALA A O 1
ATOM 1694 N N . GLU A 1 215 ? -8.504 29.553 21.702 1.00 76.38 215 GLU A N 1
ATOM 1695 C CA . GLU A 1 215 ? -8.285 28.146 21.333 1.00 76.38 215 GLU A CA 1
ATOM 1696 C C . GLU A 1 215 ? -8.441 27.923 19.824 1.00 76.38 215 GLU A C 1
ATOM 1698 O O . GLU A 1 215 ? -7.632 27.229 19.205 1.00 76.38 215 GLU A O 1
ATOM 1703 N N . LYS A 1 216 ? -9.431 28.573 19.192 1.00 76.25 216 LYS A N 1
ATOM 1704 C CA . LYS A 1 216 ? -9.547 28.599 17.724 1.00 76.25 216 LYS A CA 1
ATOM 1705 C C . LYS A 1 216 ? -8.268 29.156 17.097 1.00 76.25 216 LYS A C 1
ATOM 1707 O O . LYS A 1 216 ? -7.737 28.554 16.164 1.00 76.25 216 LYS A O 1
ATOM 1712 N N . GLY A 1 217 ? -7.762 30.274 17.623 1.00 73.00 217 GLY A N 1
ATOM 1713 C CA . GLY A 1 217 ? -6.519 30.903 17.178 1.00 73.00 217 GLY A CA 1
ATOM 1714 C C . GLY A 1 217 ? -5.308 29.971 17.265 1.00 73.00 217 GLY A C 1
ATOM 1715 O O . GLY A 1 217 ? -4.572 29.842 16.287 1.00 73.00 217 GLY A O 1
ATOM 1716 N N . GLU A 1 218 ? -5.134 29.262 18.381 1.00 81.44 218 GLU A N 1
ATOM 1717 C CA . GLU A 1 218 ? -4.042 28.297 18.571 1.00 81.44 218 GLU A CA 1
ATOM 1718 C C . GLU A 1 218 ? -4.135 27.099 17.618 1.00 81.44 218 GLU A C 1
ATOM 1720 O O . GLU A 1 218 ? -3.126 26.679 17.044 1.00 81.44 218 GLU A O 1
ATOM 1725 N N . ILE A 1 219 ? -5.341 26.570 17.390 1.00 73.00 219 ILE A N 1
ATOM 1726 C CA . ILE A 1 219 ? -5.572 25.452 16.463 1.00 73.00 219 ILE A CA 1
ATOM 1727 C C . ILE A 1 219 ? -5.194 25.854 15.033 1.00 73.00 219 ILE A C 1
ATOM 1729 O O . ILE A 1 219 ? -4.478 25.111 14.349 1.00 73.00 219 ILE A O 1
ATOM 1733 N N . PHE A 1 220 ? -5.626 27.038 14.589 1.00 72.62 220 PHE A N 1
ATOM 1734 C CA . PHE A 1 220 ? -5.267 27.561 13.271 1.00 72.62 220 PHE A CA 1
ATOM 1735 C C . PHE A 1 220 ? -3.770 27.874 13.164 1.00 72.62 220 PHE A C 1
ATOM 1737 O O . PHE A 1 220 ? -3.159 27.536 12.149 1.00 72.62 220 PHE A O 1
ATOM 1744 N N . ALA A 1 221 ? -3.156 28.452 14.202 1.00 73.25 221 ALA A N 1
ATOM 1745 C CA . ALA A 1 221 ? -1.727 28.762 14.226 1.00 73.25 221 ALA A CA 1
ATOM 1746 C C . ALA A 1 221 ? -0.857 27.498 14.166 1.00 73.25 221 ALA A C 1
ATOM 1748 O O . ALA A 1 221 ? 0.116 27.460 13.412 1.00 73.25 221 ALA A O 1
ATOM 1749 N N . ARG A 1 222 ? -1.234 26.433 14.884 1.00 73.19 222 ARG A N 1
ATOM 1750 C CA . ARG A 1 222 ? -0.548 25.134 14.832 1.00 73.19 222 ARG A CA 1
ATOM 1751 C C . ARG A 1 222 ? -0.647 24.500 13.446 1.00 73.19 222 ARG A C 1
ATOM 1753 O O . ARG A 1 222 ? 0.374 24.113 12.888 1.00 73.19 222 ARG A O 1
ATOM 1760 N N . CYS A 1 223 ? -1.841 24.480 12.848 1.00 66.38 223 CYS A N 1
ATOM 1761 C CA . CYS A 1 223 ? -2.027 23.967 11.486 1.00 66.38 223 CYS A CA 1
ATOM 1762 C C . CYS A 1 223 ? -1.240 24.785 10.449 1.00 66.38 223 CYS A C 1
ATOM 1764 O O . CYS A 1 223 ? -0.659 24.219 9.523 1.00 66.38 223 CYS A O 1
ATOM 1766 N N . ALA A 1 224 ? -1.178 26.110 10.604 1.00 67.19 224 ALA A N 1
ATOM 1767 C CA . ALA A 1 224 ? -0.378 26.977 9.743 1.00 67.19 224 ALA A CA 1
ATOM 1768 C C . ALA A 1 224 ? 1.132 26.733 9.915 1.00 67.19 224 ALA A C 1
ATOM 1770 O O . ALA A 1 224 ? 1.858 26.693 8.923 1.00 67.19 224 ALA A O 1
ATOM 1771 N N . ALA A 1 225 ? 1.607 26.519 11.146 1.00 68.00 225 ALA A N 1
ATOM 1772 C CA . ALA A 1 225 ? 3.007 26.224 11.444 1.00 68.00 225 ALA A CA 1
ATOM 1773 C C . ALA A 1 225 ? 3.443 24.844 10.927 1.00 68.00 225 ALA A C 1
ATOM 1775 O O . ALA A 1 225 ? 4.524 24.721 10.358 1.00 68.00 225 ALA A O 1
ATOM 1776 N N . GLU A 1 226 ? 2.601 23.820 11.064 1.00 62.12 226 GLU A N 1
ATOM 1777 C CA . GLU A 1 226 ? 2.825 22.487 10.487 1.00 62.12 226 GLU A CA 1
ATOM 1778 C C . GLU A 1 226 ? 2.836 22.545 8.960 1.00 62.12 226 GLU A C 1
ATOM 1780 O O . GLU A 1 226 ? 3.750 22.008 8.331 1.00 62.12 226 GLU A O 1
ATOM 1785 N N . THR A 1 227 ? 1.892 23.299 8.379 1.00 61.25 227 THR A N 1
ATOM 1786 C CA . THR A 1 227 ? 1.887 23.568 6.942 1.00 61.25 227 THR A CA 1
ATOM 1787 C C . THR A 1 227 ? 3.189 24.234 6.538 1.00 61.25 227 THR A C 1
ATOM 1789 O O . THR A 1 227 ? 3.742 23.784 5.560 1.00 61.25 227 THR A O 1
ATOM 1792 N N . ALA A 1 228 ? 3.711 25.227 7.272 1.00 58.69 228 ALA A N 1
ATOM 1793 C CA . ALA A 1 228 ? 4.926 25.978 6.930 1.00 58.69 228 ALA A CA 1
ATOM 1794 C C . ALA A 1 228 ? 6.255 25.241 7.212 1.00 58.69 228 ALA A C 1
ATOM 1796 O O . ALA A 1 228 ? 7.232 25.452 6.494 1.00 58.69 228 ALA A 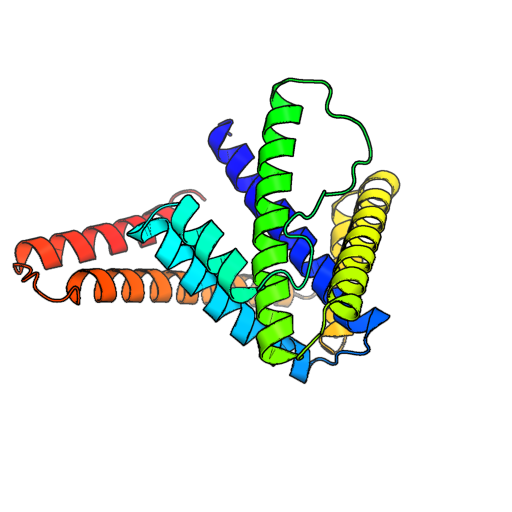O 1
ATOM 1797 N N . ASN A 1 229 ? 6.328 24.379 8.230 1.00 54.09 229 ASN A N 1
ATOM 1798 C CA . ASN A 1 229 ? 7.547 23.637 8.587 1.00 54.09 229 ASN A CA 1
ATOM 1799 C C . ASN A 1 229 ? 7.878 22.520 7.587 1.00 54.09 229 ASN A C 1
ATOM 1801 O O . ASN A 1 229 ? 9.054 22.231 7.374 1.00 54.09 229 ASN A O 1
ATOM 1805 N N . LEU A 1 230 ? 6.873 21.978 6.891 1.00 51.88 230 LEU A N 1
ATOM 1806 C CA . LEU A 1 230 ? 7.068 21.075 5.749 1.00 51.88 230 LEU A CA 1
ATOM 1807 C C . LEU A 1 230 ? 7.863 21.723 4.594 1.00 51.88 230 LEU A C 1
ATOM 1809 O O . LEU A 1 230 ? 8.414 21.010 3.760 1.00 51.88 230 LEU A O 1
ATOM 1813 N N . TRP A 1 231 ? 7.983 23.057 4.571 1.00 47.50 231 TRP A N 1
ATOM 1814 C CA . TRP A 1 231 ? 8.683 23.819 3.527 1.00 47.50 231 TRP A CA 1
ATOM 1815 C C . TRP A 1 231 ? 10.081 24.294 3.932 1.00 47.50 231 TRP A C 1
ATOM 1817 O O . TRP A 1 231 ? 10.774 24.859 3.094 1.00 47.50 231 TRP A O 1
ATOM 1827 N N . ARG A 1 232 ? 10.516 24.099 5.189 1.00 41.38 232 ARG A N 1
ATOM 1828 C CA . ARG A 1 232 ? 11.816 24.604 5.688 1.00 41.38 232 ARG A CA 1
ATOM 1829 C C . ARG A 1 232 ? 12.958 23.580 5.670 1.00 41.38 232 ARG A C 1
ATOM 1831 O O . ARG A 1 232 ? 14.065 23.916 6.075 1.00 41.38 232 ARG A O 1
ATOM 1838 N N . HIS A 1 233 ? 12.716 22.349 5.217 1.00 42.12 233 HIS A N 1
ATOM 1839 C CA . HIS A 1 233 ? 13.733 21.286 5.140 1.00 42.12 233 HIS A CA 1
ATOM 1840 C C . HIS A 1 233 ? 14.185 20.951 3.706 1.00 42.12 233 HIS A C 1
ATOM 1842 O O . HIS A 1 233 ? 14.540 19.808 3.419 1.00 42.12 233 HIS A O 1
ATOM 1848 N N . ARG A 1 234 ? 14.214 21.946 2.815 1.00 39.69 234 ARG A N 1
ATOM 1849 C CA . ARG A 1 234 ? 14.977 21.900 1.561 1.00 39.69 234 ARG A CA 1
ATOM 1850 C C . ARG A 1 234 ? 15.871 23.124 1.457 1.00 39.69 234 ARG A C 1
ATOM 1852 O O . ARG A 1 234 ? 15.354 24.227 1.734 1.00 39.69 234 ARG A O 1
#